Protein AF-A0A6J2STA4-F1 (afdb_monomer_lite)

Sequence (225 aa):
MKLFFLVVLLLQLQNWPLANAYNYCDHNENICAPLIRKHFICSLEAELPPLFNRTTLLLSMPDTYALRDLILEYHNKFRNRVASGLLIAANNQTFPPASRMRELIWDMELAYTARIHAKTVSFKHSLCRSVQRFRNVGENLSMTFSTGKLSTIADLLDATLLGMFNEYLLIDDPASVPNDLDFITFLPVKCTELKGSNQALQVMNRSEIIKMIEKLWAYRRNAAD

Organism: Drosophila hydei (NCBI:txid7224)

Secondary structure (DSSP, 8-state):
-HHHHHHHHHHHHTT--------TT-TT---S-TT--S-GGGGHHHHSPPGGGT----------HHHHHHHHHHHHHHHHHHHTT--B-TTSPBPPPPS--PPP---HHHHHHHHHHHHTT--S--S---BTTBSS---EEEEEE--SS---HHHHHIIIIIHHHGGGGG-S-GGGS-TT-----PPP---------S-EEEEEE-------SSSSSTTSSSS--

Radius of gyration: 21.44 Å; chains: 1; bounding box: 68×67×44 Å

pLDDT: mean 70.77, std 20.51, range [24.44, 92.44]

Structure (mmCIF, N/CA/C/O backbone):
data_AF-A0A6J2STA4-F1
#
_entry.id   AF-A0A6J2STA4-F1
#
loop_
_atom_site.group_PDB
_atom_site.id
_atom_site.type_symbol
_atom_site.label_atom_id
_atom_site.label_alt_id
_atom_site.label_comp_id
_atom_site.label_asym_id
_atom_site.label_entity_id
_atom_site.label_seq_id
_atom_site.pdbx_PDB_ins_code
_atom_site.Cartn_x
_atom_site.Cartn_y
_atom_site.Cartn_z
_atom_site.occupancy
_atom_site.B_iso_or_equiv
_atom_site.auth_seq_id
_atom_site.auth_comp_id
_atom_site.auth_asym_id
_atom_site.auth_atom_id
_atom_site.pdbx_PDB_model_num
ATOM 1 N N . MET A 1 1 ? 32.842 -43.879 -6.561 1.00 61.66 1 MET A N 1
ATOM 2 C CA . MET A 1 1 ? 32.831 -42.482 -6.064 1.00 61.66 1 MET A CA 1
ATOM 3 C C . MET A 1 1 ? 32.328 -41.474 -7.104 1.00 61.66 1 MET A C 1
ATOM 5 O O . MET A 1 1 ? 31.388 -40.761 -6.799 1.00 61.66 1 MET A O 1
ATOM 9 N N . LYS A 1 2 ? 32.849 -41.451 -8.345 1.00 70.56 2 LYS A N 1
ATOM 10 C CA . LYS A 1 2 ? 32.404 -40.514 -9.408 1.00 70.56 2 LYS A CA 1
ATOM 11 C C . LYS A 1 2 ? 30.902 -40.589 -9.755 1.00 70.56 2 LYS A C 1
ATOM 13 O O . LYS A 1 2 ? 30.278 -39.554 -9.942 1.00 70.56 2 LYS A O 1
ATOM 18 N N . LEU A 1 3 ? 30.317 -41.791 -9.773 1.00 73.38 3 LEU A N 1
ATOM 19 C CA . LEU A 1 3 ? 28.894 -41.994 -10.088 1.00 73.38 3 LEU A CA 1
ATOM 20 C C . LEU A 1 3 ? 27.952 -41.429 -9.007 1.00 73.38 3 LEU A C 1
ATOM 22 O O . LEU A 1 3 ? 26.901 -40.893 -9.329 1.00 73.38 3 LEU A O 1
ATOM 26 N N . PHE A 1 4 ? 28.356 -41.480 -7.733 1.00 80.38 4 PHE A N 1
ATOM 27 C CA . PHE A 1 4 ? 27.566 -40.957 -6.612 1.00 80.38 4 PHE A CA 1
ATOM 28 C C . PHE A 1 4 ? 27.465 -39.426 -6.649 1.00 80.38 4 PHE A C 1
ATOM 30 O O . PHE A 1 4 ? 26.374 -38.880 -6.528 1.00 80.38 4 PHE A O 1
ATOM 37 N N . PHE A 1 5 ? 28.579 -38.733 -6.914 1.00 77.81 5 PHE A N 1
ATOM 38 C CA . PHE A 1 5 ? 28.579 -37.275 -7.092 1.00 77.81 5 PHE A CA 1
ATOM 39 C C . PHE A 1 5 ? 27.704 -36.827 -8.268 1.00 77.81 5 PHE A C 1
ATOM 41 O O . PHE A 1 5 ? 27.035 -35.803 -8.175 1.00 77.81 5 PHE A O 1
ATOM 48 N N . LEU A 1 6 ? 27.667 -37.612 -9.347 1.00 79.25 6 LEU A N 1
ATOM 49 C CA . LEU A 1 6 ? 26.866 -37.314 -10.534 1.00 79.25 6 LEU A CA 1
ATOM 50 C C . LEU A 1 6 ? 25.360 -37.458 -10.254 1.00 79.25 6 LEU A C 1
ATOM 52 O O . LEU A 1 6 ? 24.577 -36.611 -10.670 1.00 79.25 6 LEU A O 1
ATOM 56 N N . VAL A 1 7 ? 24.964 -38.469 -9.472 1.00 83.25 7 VAL A N 1
ATOM 57 C CA . VAL A 1 7 ? 23.571 -38.653 -9.024 1.00 83.25 7 VAL A CA 1
ATOM 58 C C . VAL A 1 7 ? 23.138 -37.545 -8.059 1.00 83.25 7 VAL A C 1
ATOM 60 O O . VAL A 1 7 ? 22.052 -36.996 -8.218 1.00 83.25 7 VAL A O 1
ATOM 63 N N . VAL A 1 8 ? 23.991 -37.155 -7.103 1.00 81.19 8 VAL A N 1
ATOM 64 C CA . VAL A 1 8 ? 23.697 -36.039 -6.185 1.00 81.19 8 VAL A CA 1
ATOM 65 C C . VAL A 1 8 ? 23.547 -34.722 -6.953 1.00 81.19 8 VAL A C 1
ATOM 67 O O . VAL A 1 8 ? 22.604 -33.984 -6.693 1.00 81.19 8 VAL A O 1
ATOM 70 N N . LEU A 1 9 ? 24.406 -34.448 -7.941 1.00 77.06 9 LEU A N 1
ATOM 71 C CA . LEU A 1 9 ? 24.311 -33.248 -8.780 1.00 77.06 9 LEU A CA 1
ATOM 72 C C . LEU A 1 9 ? 23.003 -33.213 -9.595 1.00 77.06 9 LEU A C 1
ATOM 74 O O . LEU A 1 9 ? 22.350 -32.175 -9.662 1.00 77.06 9 LEU A O 1
ATOM 78 N N . LEU A 1 10 ? 22.585 -34.348 -10.164 1.00 75.44 10 LEU A N 1
ATOM 79 C CA . LEU A 1 10 ? 21.334 -34.457 -10.926 1.00 75.44 10 LEU A CA 1
ATOM 80 C C . LEU A 1 10 ? 20.082 -34.286 -10.045 1.00 75.44 10 LEU A C 1
ATOM 82 O O . LEU A 1 10 ? 19.113 -33.671 -10.486 1.00 75.44 10 LEU A O 1
ATOM 86 N N . LEU A 1 11 ? 20.111 -34.755 -8.792 1.00 72.19 11 LEU A N 1
ATOM 87 C CA . LEU A 1 11 ? 19.019 -34.556 -7.827 1.00 72.19 11 LEU A CA 1
ATOM 88 C C . LEU A 1 11 ? 18.880 -33.090 -7.375 1.00 72.19 11 LEU A C 1
ATOM 90 O O . LEU A 1 11 ? 17.774 -32.642 -7.083 1.00 72.19 11 LEU A O 1
ATOM 94 N N . GLN A 1 12 ? 19.972 -32.316 -7.351 1.00 68.06 12 GLN A N 1
ATOM 95 C CA . GLN A 1 12 ? 19.929 -30.877 -7.038 1.00 68.06 12 GLN A CA 1
ATOM 96 C C . GLN A 1 12 ? 19.329 -30.044 -8.184 1.00 68.06 12 GLN A C 1
ATOM 98 O O . GLN A 1 12 ? 18.715 -29.010 -7.929 1.00 68.06 12 GLN A O 1
ATOM 103 N N . LEU A 1 13 ? 19.464 -30.497 -9.436 1.00 63.81 13 LEU A N 1
ATOM 104 C CA . LEU A 1 13 ? 18.927 -29.801 -10.614 1.00 63.81 13 LEU A CA 1
ATOM 105 C C . LEU A 1 13 ? 17.403 -29.953 -10.768 1.00 63.81 13 LEU A C 1
ATOM 107 O O . LEU A 1 13 ? 16.764 -29.087 -11.355 1.00 63.81 13 LEU A O 1
ATOM 111 N N . GLN A 1 14 ? 16.802 -31.016 -10.221 1.00 61.12 14 GLN A N 1
ATOM 112 C CA . GLN A 1 14 ? 15.347 -31.240 -10.283 1.00 61.12 14 GLN A CA 1
ATOM 113 C C . GLN A 1 14 ? 14.541 -30.340 -9.331 1.00 61.12 14 GLN A C 1
ATOM 115 O O . GLN A 1 14 ? 13.341 -30.175 -9.522 1.00 61.12 14 GLN A O 1
ATOM 120 N N . ASN A 1 15 ? 15.194 -29.737 -8.333 1.00 56.78 15 ASN A N 1
ATOM 121 C CA . ASN A 1 15 ? 14.558 -28.870 -7.335 1.00 56.78 15 ASN A CA 1
ATOM 122 C C . ASN A 1 15 ? 14.789 -27.378 -7.594 1.00 56.78 15 ASN A C 1
ATOM 124 O O . ASN A 1 15 ? 14.541 -26.557 -6.711 1.00 56.78 15 ASN A O 1
ATOM 128 N N . TRP A 1 16 ? 15.281 -27.001 -8.775 1.00 60.78 16 TRP A N 1
ATOM 129 C CA . TRP A 1 16 ? 15.362 -25.590 -9.129 1.00 60.78 16 TRP A CA 1
ATOM 130 C C . TRP A 1 16 ? 13.947 -25.074 -9.388 1.00 60.78 16 TRP A C 1
ATOM 132 O O . TRP A 1 16 ? 13.302 -25.541 -10.331 1.00 60.78 16 TRP A O 1
ATOM 142 N N . PRO A 1 17 ? 13.427 -24.136 -8.572 1.00 61.66 17 PRO A N 1
ATOM 143 C CA . PRO A 1 17 ? 12.163 -23.508 -8.894 1.00 61.66 17 PRO A CA 1
ATOM 144 C C . PRO A 1 17 ? 12.342 -22.831 -10.250 1.00 61.66 17 PRO A C 1
ATOM 146 O O . PRO A 1 17 ? 13.218 -21.981 -10.418 1.00 61.66 17 PRO A O 1
ATOM 149 N N . LEU A 1 18 ? 11.534 -23.236 -11.229 1.00 59.97 18 LEU A N 1
ATOM 150 C CA . LEU A 1 18 ? 11.433 -22.520 -12.491 1.00 59.97 18 LEU A CA 1
ATOM 151 C C . LEU A 1 18 ? 10.981 -21.099 -12.151 1.00 59.97 18 LEU A C 1
ATOM 153 O O . LEU A 1 18 ? 9.823 -20.865 -11.802 1.00 59.97 18 LEU A O 1
ATOM 157 N N . ALA A 1 19 ? 11.919 -20.156 -12.190 1.00 58.62 19 ALA A N 1
ATOM 158 C CA . ALA A 1 19 ? 11.626 -18.745 -12.039 1.00 58.62 19 ALA A CA 1
ATOM 159 C C . ALA A 1 19 ? 10.883 -18.289 -13.300 1.00 58.62 19 ALA A C 1
ATOM 161 O O . ALA A 1 19 ? 11.492 -17.876 -14.283 1.00 58.62 19 ALA A O 1
ATOM 162 N N . ASN A 1 20 ? 9.556 -18.405 -13.287 1.00 64.69 20 ASN A N 1
ATOM 163 C CA . ASN A 1 20 ? 8.713 -17.813 -14.315 1.00 64.69 20 ASN A CA 1
ATOM 164 C C . ASN A 1 20 ? 8.562 -16.322 -14.011 1.00 64.69 20 ASN A C 1
ATOM 166 O O . ASN A 1 20 ? 7.851 -15.932 -13.085 1.00 64.69 20 ASN A O 1
ATOM 170 N N . ALA A 1 21 ? 9.264 -15.492 -14.777 1.00 71.62 21 ALA A N 1
ATOM 171 C CA . ALA A 1 21 ? 9.059 -14.053 -14.782 1.00 71.62 21 ALA A CA 1
ATOM 172 C C . ALA A 1 21 ? 7.983 -13.708 -15.816 1.00 71.62 21 ALA A C 1
ATOM 174 O O . ALA A 1 21 ? 8.080 -14.099 -16.978 1.00 71.62 21 ALA A O 1
ATOM 175 N N . TYR A 1 22 ? 6.959 -12.972 -15.390 1.00 83.44 22 TYR A N 1
ATOM 176 C CA . TYR A 1 22 ? 5.917 -12.483 -16.283 1.00 83.44 22 TYR A CA 1
ATOM 177 C C . TYR A 1 22 ? 6.392 -11.221 -17.018 1.00 83.44 22 TYR A C 1
ATOM 179 O O . TYR A 1 22 ? 6.874 -10.273 -16.389 1.00 83.44 22 TYR A O 1
ATOM 187 N N . ASN A 1 23 ? 6.260 -11.197 -18.345 1.00 88.38 23 ASN A N 1
ATOM 188 C CA . ASN A 1 23 ? 6.647 -10.046 -19.153 1.00 88.38 23 ASN A CA 1
ATOM 189 C C . ASN A 1 23 ? 5.483 -9.056 -19.288 1.00 88.38 23 ASN A C 1
ATOM 191 O O . ASN A 1 23 ? 4.700 -9.122 -20.229 1.00 88.38 23 ASN A O 1
ATOM 195 N N . TYR A 1 24 ? 5.430 -8.068 -18.394 1.00 89.06 24 TYR A N 1
ATOM 196 C CA . TYR A 1 24 ? 4.430 -6.990 -18.425 1.00 89.06 24 TYR A CA 1
ATOM 197 C C . TYR A 1 24 ? 4.411 -6.152 -19.713 1.00 89.06 24 TYR A C 1
ATOM 199 O O . TYR A 1 24 ? 3.488 -5.362 -19.912 1.00 89.06 24 TYR A O 1
ATOM 207 N N . CYS A 1 25 ? 5.449 -6.264 -20.542 1.00 88.44 25 CYS A N 1
ATOM 208 C CA . CYS A 1 25 ? 5.628 -5.477 -21.757 1.00 88.44 25 CYS A CA 1
ATOM 209 C C . CYS A 1 25 ? 5.316 -6.260 -23.025 1.00 88.44 25 CYS A C 1
ATOM 211 O O . CYS A 1 25 ? 5.492 -5.719 -24.116 1.00 88.44 25 CYS A O 1
ATOM 213 N N . ASP A 1 26 ? 4.850 -7.504 -22.897 1.00 84.25 26 ASP A N 1
ATOM 214 C CA . ASP A 1 26 ? 4.312 -8.232 -24.033 1.00 84.25 26 ASP A CA 1
ATOM 215 C C . ASP A 1 26 ? 2.992 -7.591 -24.485 1.00 84.25 26 ASP A C 1
ATOM 217 O O . ASP A 1 26 ? 1.987 -7.578 -23.774 1.00 84.25 26 ASP A O 1
ATOM 221 N N . HIS A 1 27 ? 3.003 -7.041 -25.697 1.00 67.69 27 HIS A N 1
ATOM 222 C CA . HIS A 1 27 ? 1.854 -6.379 -26.305 1.00 67.69 27 HIS A CA 1
ATOM 223 C C . HIS A 1 27 ? 0.708 -7.338 -26.650 1.00 67.69 27 HIS A C 1
ATOM 225 O O . HIS A 1 27 ? -0.398 -6.877 -26.932 1.00 67.69 27 HIS A O 1
ATOM 231 N N . ASN A 1 28 ? 0.953 -8.649 -26.627 1.00 67.81 28 ASN A N 1
ATOM 232 C CA . ASN A 1 28 ? -0.064 -9.656 -26.918 1.00 67.81 28 ASN A CA 1
ATOM 233 C C . ASN A 1 28 ? -0.985 -9.938 -25.721 1.00 67.81 28 ASN A C 1
ATOM 235 O O . ASN A 1 28 ? -2.037 -10.562 -25.882 1.00 67.81 28 ASN A O 1
ATOM 239 N N . GLU A 1 29 ? -0.630 -9.467 -24.524 1.00 67.31 29 GLU A N 1
ATOM 240 C CA . GLU A 1 29 ? -1.352 -9.781 -23.298 1.00 67.31 29 GLU A CA 1
ATOM 241 C C . GLU A 1 29 ? -2.201 -8.590 -22.827 1.00 67.31 29 GLU A C 1
ATOM 243 O O . GLU A 1 29 ? -1.738 -7.623 -22.225 1.00 67.31 29 GLU A O 1
ATOM 248 N N . ASN A 1 30 ? -3.509 -8.669 -23.089 1.00 73.25 30 ASN A N 1
ATOM 249 C CA . ASN A 1 30 ? -4.494 -7.653 -22.704 1.00 73.25 30 ASN A CA 1
ATOM 250 C C . ASN A 1 30 ? -4.811 -7.700 -21.195 1.00 73.25 30 ASN A C 1
ATOM 252 O O . ASN A 1 30 ? -5.944 -8.004 -20.808 1.00 73.25 30 ASN A O 1
ATOM 256 N N . ILE A 1 31 ? -3.829 -7.463 -20.320 1.00 82.75 31 ILE A N 1
ATOM 257 C CA . ILE A 1 31 ? -4.045 -7.367 -18.861 1.00 82.75 31 ILE A CA 1
ATOM 258 C C . ILE A 1 31 ? -4.487 -5.971 -18.418 1.00 82.75 31 ILE A C 1
ATOM 260 O O . ILE A 1 31 ? -5.207 -5.846 -17.426 1.00 82.75 31 ILE A O 1
ATOM 264 N N . CYS A 1 32 ? -4.113 -4.945 -19.180 1.00 85.19 32 CYS A N 1
ATOM 265 C CA . CYS A 1 32 ? -4.545 -3.572 -18.973 1.00 85.19 32 CYS A CA 1
ATOM 266 C C . CYS A 1 32 ? -5.888 -3.288 -19.665 1.00 85.19 32 CYS A C 1
ATOM 268 O O . CYS A 1 32 ? -6.298 -3.998 -20.587 1.00 85.19 32 CYS A O 1
ATOM 270 N N . ALA A 1 33 ? -6.586 -2.238 -19.222 1.00 78.56 33 ALA A N 1
ATOM 271 C CA . ALA A 1 33 ? -7.826 -1.799 -19.858 1.00 78.56 33 ALA A CA 1
ATOM 272 C C . ALA A 1 33 ? -7.575 -1.342 -21.314 1.00 78.56 33 ALA A C 1
ATOM 274 O O . ALA A 1 33 ? -6.527 -0.766 -21.583 1.00 78.56 33 ALA A O 1
ATOM 275 N N . PRO A 1 34 ? -8.529 -1.492 -22.253 1.00 71.12 34 PRO A N 1
ATOM 276 C CA . PRO A 1 34 ? -8.306 -1.186 -23.676 1.00 71.12 34 PRO A CA 1
ATOM 277 C C . PRO A 1 34 ? -7.830 0.246 -23.985 1.00 71.12 34 PRO A C 1
ATOM 279 O O . PRO A 1 34 ? -7.121 0.469 -24.969 1.00 71.12 34 PRO A O 1
ATOM 282 N N . LEU A 1 35 ? -8.216 1.215 -23.146 1.00 70.75 35 LEU A N 1
ATOM 283 C CA . LEU A 1 35 ? -7.789 2.617 -23.246 1.00 70.75 35 LEU A CA 1
ATOM 284 C C . LEU A 1 35 ? -6.376 2.854 -22.688 1.00 70.75 35 LEU A C 1
ATOM 286 O O . LEU A 1 35 ? -5.716 3.811 -23.075 1.00 70.75 35 LEU A O 1
ATOM 290 N N . ILE A 1 36 ? -5.900 1.974 -21.807 1.00 69.44 36 ILE A N 1
ATOM 291 C CA . ILE A 1 36 ? -4.591 2.042 -21.157 1.00 69.44 36 ILE A CA 1
ATOM 292 C C . ILE A 1 36 ? -3.778 0.859 -21.678 1.00 69.44 36 ILE A C 1
ATOM 294 O O . ILE A 1 36 ? -3.764 -0.216 -21.097 1.00 69.44 36 ILE A O 1
ATOM 298 N N . ARG A 1 37 ? -3.124 1.025 -22.827 1.00 69.94 37 ARG A N 1
ATOM 299 C CA . ARG A 1 37 ? -2.525 -0.105 -23.563 1.00 69.94 37 ARG A CA 1
ATOM 300 C C . ARG A 1 37 ? -1.186 -0.603 -23.016 1.00 69.94 37 ARG A C 1
ATOM 302 O O . ARG A 1 37 ? -0.652 -1.570 -23.548 1.00 69.94 37 ARG A O 1
ATOM 309 N N . LYS A 1 38 ? -0.607 0.063 -22.012 1.00 86.94 38 LYS A N 1
ATOM 310 C CA . LYS A 1 38 ? 0.756 -0.224 -21.554 1.00 86.94 38 LYS A CA 1
ATOM 311 C C . LYS A 1 38 ? 0.833 -0.283 -20.035 1.00 86.94 38 LYS A C 1
ATOM 313 O O . LYS A 1 38 ? 0.377 0.625 -19.344 1.00 86.94 38 LYS A O 1
ATOM 318 N N . HIS A 1 39 ? 1.432 -1.357 -19.528 1.00 91.38 39 HIS A N 1
ATOM 319 C CA . HIS A 1 39 ? 1.734 -1.505 -18.111 1.00 91.38 39 HIS A CA 1
ATOM 320 C C . HIS A 1 39 ? 2.816 -0.498 -17.683 1.00 91.38 39 HIS A C 1
ATOM 322 O O . HIS A 1 39 ? 3.767 -0.254 -18.431 1.00 91.38 39 HIS A O 1
ATOM 328 N N . PHE A 1 40 ? 2.712 0.070 -16.475 1.00 90.69 40 PHE A N 1
ATOM 329 C CA . PHE A 1 40 ? 3.582 1.174 -16.033 1.00 90.69 40 PHE A CA 1
ATOM 330 C C . PHE A 1 40 ? 5.076 0.805 -16.031 1.00 90.69 40 PHE A C 1
ATOM 332 O O . PHE A 1 40 ? 5.925 1.631 -16.354 1.00 90.69 40 PHE A O 1
ATOM 339 N N . ILE A 1 41 ? 5.395 -0.462 -15.738 1.00 92.44 41 ILE A N 1
ATOM 340 C CA . ILE A 1 41 ? 6.771 -0.994 -15.730 1.00 92.44 41 ILE A CA 1
ATOM 341 C C . ILE A 1 41 ? 7.463 -0.826 -17.088 1.00 92.44 41 ILE A C 1
ATOM 343 O O . ILE A 1 41 ? 8.677 -0.675 -17.154 1.00 92.44 41 ILE A O 1
ATOM 347 N N . CYS A 1 42 ? 6.701 -0.793 -18.175 1.00 91.44 42 CYS A N 1
ATOM 348 C CA . CYS A 1 42 ? 7.242 -0.748 -19.527 1.00 91.44 42 CYS A CA 1
ATOM 349 C C . CYS A 1 42 ? 7.617 0.663 -19.985 1.00 91.44 42 CYS A C 1
ATOM 351 O O . CYS A 1 42 ? 8.081 0.840 -21.113 1.00 91.44 42 CYS A O 1
ATOM 353 N N . SER A 1 43 ? 7.324 1.682 -19.176 1.00 89.25 43 SER A N 1
ATOM 354 C CA . SER A 1 43 ? 7.512 3.085 -19.542 1.00 89.25 43 SER A CA 1
ATOM 355 C C . SER A 1 43 ? 7.714 3.973 -18.313 1.00 89.25 43 SER A C 1
ATOM 357 O O . SER A 1 43 ? 7.105 5.033 -18.215 1.00 89.25 43 SER A O 1
ATOM 359 N N . LEU A 1 44 ? 8.554 3.532 -17.370 1.00 90.56 44 LEU A N 1
ATOM 360 C CA . LEU A 1 44 ? 8.691 4.164 -16.052 1.00 90.56 44 LEU A CA 1
ATOM 361 C C . LEU A 1 44 ? 8.981 5.665 -16.122 1.00 90.56 44 LEU A C 1
ATOM 363 O O . LEU A 1 44 ? 8.295 6.427 -15.464 1.00 90.56 44 LEU A O 1
ATOM 367 N N . GLU A 1 45 ? 9.938 6.107 -16.935 1.00 86.12 45 GLU A N 1
ATOM 368 C CA . GLU A 1 45 ? 10.331 7.526 -16.982 1.00 86.12 45 GLU A CA 1
ATOM 369 C C . GLU A 1 45 ? 9.233 8.433 -17.549 1.00 86.12 45 GLU A C 1
ATOM 371 O O . GLU A 1 45 ? 8.995 9.524 -17.035 1.00 86.12 45 GLU A O 1
ATOM 376 N N . ALA A 1 46 ? 8.540 7.973 -18.593 1.00 88.06 46 ALA A N 1
ATOM 377 C CA . ALA A 1 46 ? 7.457 8.730 -19.214 1.00 88.06 46 ALA A CA 1
ATOM 378 C C . ALA A 1 46 ? 6.194 8.745 -18.338 1.00 88.06 46 ALA A C 1
ATOM 380 O O . ALA A 1 46 ? 5.488 9.750 -18.265 1.00 88.06 46 ALA A O 1
ATOM 381 N N . GLU A 1 47 ? 5.901 7.627 -17.673 1.00 88.06 47 GLU A N 1
ATOM 382 C CA . GLU A 1 47 ? 4.688 7.471 -16.871 1.00 88.06 47 GLU A CA 1
ATOM 383 C C . GLU A 1 47 ? 4.841 8.030 -15.460 1.00 88.06 47 GLU A C 1
ATOM 385 O O . GLU A 1 47 ? 3.907 8.642 -14.937 1.00 88.06 47 GLU A O 1
ATOM 390 N N . LEU A 1 48 ? 6.009 7.835 -14.854 1.00 89.19 48 LEU A N 1
ATOM 391 C CA . LEU A 1 48 ? 6.323 8.089 -13.452 1.00 89.19 48 LEU A CA 1
ATOM 392 C C . LEU A 1 48 ? 7.610 8.925 -13.341 1.00 89.19 48 LEU A C 1
ATOM 394 O O . LEU A 1 48 ? 8.630 8.435 -12.847 1.00 89.19 48 LEU A O 1
ATOM 398 N N . PRO A 1 49 ? 7.589 10.193 -13.790 1.00 90.31 49 PRO A N 1
ATOM 399 C CA . PRO A 1 49 ? 8.734 11.074 -13.620 1.00 90.31 49 PRO A CA 1
ATOM 400 C C . PRO A 1 49 ? 9.024 11.280 -12.123 1.00 90.31 49 PRO A C 1
ATOM 402 O O . PRO A 1 49 ? 8.080 11.358 -11.321 1.00 90.31 49 PRO A O 1
ATOM 405 N N . PRO A 1 50 ? 10.304 11.380 -11.726 1.00 86.06 50 PRO A N 1
ATOM 406 C CA . PRO A 1 50 ? 10.671 11.590 -10.333 1.00 86.06 50 PRO A CA 1
ATOM 407 C C . PRO A 1 50 ? 10.111 12.915 -9.818 1.00 86.06 50 PRO A C 1
ATOM 409 O O . PRO A 1 50 ? 9.941 13.880 -10.570 1.00 86.06 50 PRO A O 1
ATOM 412 N N . LEU A 1 51 ? 9.855 12.989 -8.510 1.00 81.62 51 LEU A N 1
ATOM 413 C CA . LEU A 1 51 ? 9.336 14.202 -7.885 1.00 81.62 51 LEU A CA 1
ATOM 414 C C . LEU A 1 51 ? 10.200 15.429 -8.238 1.00 81.62 51 LEU A C 1
ATOM 416 O O . LEU A 1 51 ? 11.433 15.392 -8.175 1.00 81.62 51 LEU A O 1
ATOM 420 N N . PHE A 1 52 ? 9.541 16.523 -8.630 1.00 82.19 52 PHE A N 1
ATOM 421 C CA . PHE A 1 52 ? 10.176 17.770 -9.080 1.00 82.19 52 PHE A CA 1
ATOM 422 C C . PHE A 1 52 ? 11.210 17.603 -10.215 1.00 82.19 52 PHE A C 1
ATOM 424 O O . PHE A 1 52 ? 12.039 18.492 -10.404 1.00 82.19 52 PHE A O 1
ATOM 431 N N . ASN A 1 53 ? 11.200 16.479 -10.944 1.00 83.38 53 ASN A N 1
ATOM 432 C CA . ASN A 1 53 ? 12.161 16.123 -11.996 1.00 83.38 53 ASN A CA 1
ATOM 433 C C . ASN A 1 53 ? 13.641 16.160 -11.568 1.00 83.38 53 ASN A C 1
ATOM 435 O O . ASN A 1 53 ? 14.531 16.273 -12.408 1.00 83.38 53 ASN A O 1
ATOM 439 N N . ARG A 1 54 ? 13.919 16.100 -10.262 1.00 79.44 54 ARG A N 1
ATOM 440 C CA . ARG A 1 54 ? 15.281 16.246 -9.712 1.00 79.44 54 ARG A CA 1
ATOM 441 C C . ARG A 1 54 ? 15.579 15.329 -8.533 1.00 79.44 54 ARG A C 1
ATOM 443 O O . ARG A 1 54 ? 16.727 15.249 -8.109 1.00 79.44 54 ARG A O 1
ATOM 450 N N . THR A 1 55 ? 14.561 14.683 -7.970 1.00 77.31 55 THR A N 1
ATOM 451 C CA . THR A 1 55 ? 14.748 13.784 -6.834 1.00 77.31 55 THR A CA 1
ATOM 452 C C . THR A 1 55 ? 15.377 12.476 -7.298 1.00 77.31 55 THR A C 1
ATOM 454 O O . THR A 1 55 ? 14.942 11.882 -8.281 1.00 77.31 55 THR A O 1
ATOM 457 N N . THR A 1 56 ? 16.386 12.013 -6.566 1.00 78.31 56 THR A N 1
ATOM 458 C CA . THR A 1 56 ? 17.068 10.742 -6.813 1.00 78.31 56 THR A CA 1
A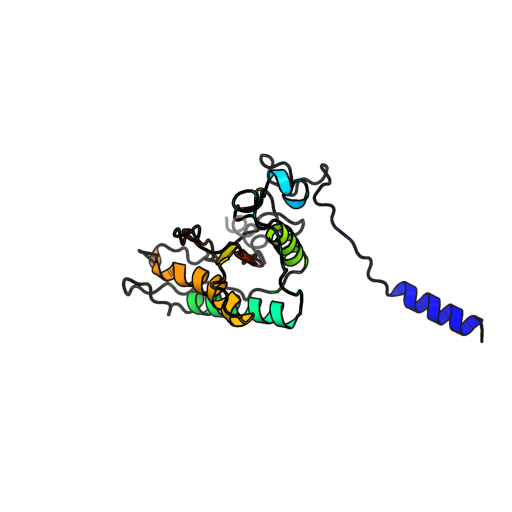TOM 459 C C . THR A 1 56 ? 16.820 9.768 -5.668 1.00 78.31 56 THR A C 1
ATOM 461 O O . THR A 1 56 ? 16.671 10.157 -4.507 1.00 78.31 56 THR A O 1
ATOM 464 N N . LEU A 1 57 ? 16.767 8.475 -5.992 1.00 79.88 57 LEU A N 1
ATOM 465 C CA . LEU A 1 57 ? 16.649 7.424 -4.989 1.00 79.88 57 LEU A CA 1
ATOM 466 C C . LEU A 1 57 ? 17.989 7.255 -4.266 1.00 79.88 57 LEU A C 1
ATOM 468 O O . LEU A 1 57 ? 18.967 6.827 -4.874 1.00 79.88 57 LEU A O 1
ATOM 472 N N . LEU A 1 58 ? 18.021 7.546 -2.966 1.00 75.62 58 LEU A N 1
ATOM 473 C CA . LEU A 1 58 ? 19.209 7.324 -2.139 1.00 75.62 58 LEU A CA 1
ATOM 474 C C . LEU A 1 58 ? 19.270 5.887 -1.607 1.00 75.62 58 LEU A C 1
ATOM 476 O O . LEU A 1 58 ? 20.291 5.214 -1.706 1.00 75.62 58 LEU A O 1
ATOM 480 N N . LEU A 1 59 ? 18.163 5.427 -1.027 1.00 74.50 59 LEU A N 1
ATOM 481 C CA . LEU A 1 59 ? 18.028 4.120 -0.393 1.00 74.50 59 LEU A CA 1
ATOM 482 C C . LEU A 1 59 ? 16.623 3.584 -0.650 1.00 74.50 59 LEU A C 1
ATOM 484 O O . LEU A 1 59 ? 15.660 4.344 -0.743 1.00 74.50 59 LEU A O 1
ATOM 488 N N . SER A 1 60 ? 16.513 2.263 -0.740 1.00 77.94 60 SER A N 1
ATOM 489 C CA . SER A 1 60 ? 15.234 1.562 -0.821 1.00 77.94 60 SER A CA 1
ATOM 490 C C . SER A 1 60 ? 15.008 0.772 0.462 1.00 77.94 60 SER A C 1
ATOM 492 O O . SER A 1 60 ? 15.965 0.299 1.077 1.00 77.94 60 SER A O 1
ATOM 494 N N . MET A 1 61 ? 13.744 0.622 0.856 1.00 78.19 61 MET A N 1
ATOM 495 C CA . MET A 1 61 ? 13.382 -0.214 1.997 1.00 78.19 61 MET A CA 1
ATOM 496 C C . MET A 1 61 ? 13.842 -1.661 1.762 1.00 78.19 61 MET A C 1
ATOM 498 O O . MET A 1 61 ? 13.682 -2.181 0.651 1.00 78.19 61 MET A O 1
ATOM 502 N N . PRO A 1 62 ? 14.408 -2.326 2.783 1.00 80.88 62 PRO A N 1
ATOM 503 C CA . PRO A 1 62 ? 14.906 -3.682 2.632 1.00 80.88 62 PRO A CA 1
ATOM 504 C C . PRO A 1 62 ? 13.740 -4.657 2.448 1.00 80.88 62 PRO A C 1
ATOM 506 O O . PRO A 1 62 ? 12.734 -4.577 3.143 1.00 80.88 62 PRO A O 1
ATOM 509 N N . ASP A 1 63 ? 13.873 -5.610 1.530 1.00 81.62 63 ASP A N 1
ATOM 510 C CA . ASP A 1 63 ? 12.847 -6.631 1.317 1.00 81.62 63 ASP A CA 1
ATOM 511 C C . ASP A 1 63 ? 13.049 -7.831 2.257 1.00 81.6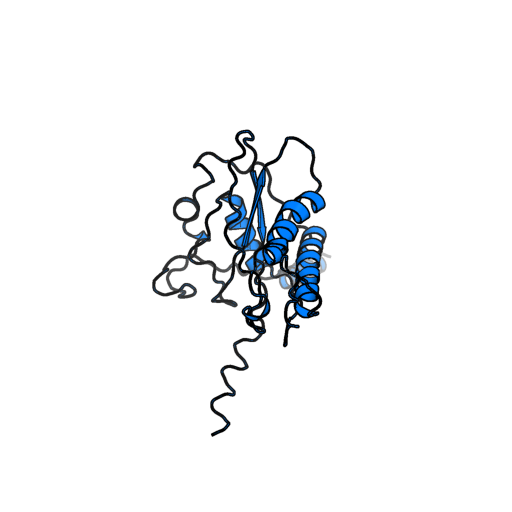2 63 ASP A C 1
ATOM 513 O O . ASP A 1 63 ? 13.587 -8.863 1.859 1.00 81.62 63 ASP A O 1
ATOM 517 N N . THR A 1 64 ? 12.648 -7.685 3.521 1.00 89.56 64 THR A N 1
ATOM 518 C CA . THR A 1 64 ? 12.776 -8.725 4.558 1.00 89.56 64 THR A CA 1
ATOM 519 C C . THR A 1 64 ? 11.412 -9.236 5.007 1.00 89.56 64 THR A C 1
ATOM 521 O O . THR A 1 64 ? 10.445 -8.481 5.018 1.00 89.56 64 THR A O 1
ATOM 524 N N . TYR A 1 65 ? 11.329 -10.500 5.440 1.00 91.44 65 TYR A N 1
ATOM 525 C CA . TYR A 1 65 ? 10.093 -11.056 6.014 1.00 91.44 65 TYR A CA 1
ATOM 526 C C . TYR A 1 65 ? 9.566 -10.212 7.179 1.00 91.44 65 TYR A C 1
ATOM 528 O O . TYR A 1 65 ? 8.401 -9.842 7.170 1.00 91.44 65 TYR A O 1
ATOM 536 N N . ALA A 1 66 ? 10.449 -9.777 8.082 1.00 92.38 66 ALA A N 1
ATOM 537 C CA . ALA A 1 66 ? 10.075 -8.915 9.202 1.00 92.38 66 ALA A CA 1
ATOM 538 C C . ALA A 1 66 ? 9.395 -7.605 8.760 1.00 92.38 66 ALA A C 1
ATOM 540 O O . ALA A 1 66 ? 8.415 -7.192 9.371 1.00 92.38 66 ALA A O 1
ATOM 541 N N . LEU A 1 67 ? 9.874 -6.954 7.688 1.00 85.19 67 LEU A N 1
ATOM 542 C CA . LEU A 1 67 ? 9.219 -5.747 7.175 1.00 85.19 67 LEU A CA 1
ATOM 543 C C . LEU A 1 67 ? 7.851 -6.064 6.553 1.00 85.19 67 LEU A C 1
ATOM 545 O O . LEU A 1 67 ? 6.912 -5.291 6.723 1.00 85.19 67 LEU A O 1
ATOM 549 N N . ARG A 1 68 ? 7.738 -7.179 5.824 1.00 87.38 68 ARG A N 1
ATOM 550 C CA . ARG A 1 68 ? 6.476 -7.612 5.201 1.00 87.38 68 ARG A CA 1
ATOM 551 C C . ARG A 1 68 ? 5.408 -7.892 6.255 1.00 87.38 68 ARG A C 1
ATOM 553 O O . ARG A 1 68 ? 4.296 -7.387 6.131 1.00 87.38 68 ARG A O 1
ATOM 560 N N . ASP A 1 69 ? 5.776 -8.637 7.293 1.00 90.44 69 ASP A N 1
ATOM 561 C CA . ASP A 1 69 ? 4.890 -8.996 8.400 1.00 90.44 69 ASP A CA 1
ATOM 562 C C . ASP A 1 69 ? 4.447 -7.748 9.162 1.00 90.44 69 ASP A C 1
ATOM 564 O O . ASP A 1 69 ? 3.257 -7.566 9.403 1.00 90.44 69 ASP A O 1
ATOM 568 N N . LEU A 1 70 ? 5.378 -6.827 9.436 1.00 87.25 70 LEU A N 1
ATOM 569 C CA . LEU A 1 70 ? 5.057 -5.554 10.076 1.00 87.25 70 LEU A CA 1
ATOM 570 C C . LEU A 1 70 ? 4.077 -4.728 9.232 1.00 87.25 70 LEU A C 1
ATOM 572 O O . LEU A 1 70 ? 3.092 -4.206 9.742 1.00 87.25 70 LEU A O 1
ATOM 576 N N . ILE A 1 71 ? 4.299 -4.635 7.920 1.00 83.44 71 ILE A N 1
ATOM 577 C CA . ILE A 1 71 ? 3.381 -3.937 7.016 1.00 83.44 71 ILE A CA 1
ATOM 578 C C . ILE A 1 71 ? 1.980 -4.573 7.035 1.00 83.44 71 ILE A C 1
ATOM 580 O O . ILE A 1 71 ? 0.986 -3.839 7.081 1.00 83.44 71 ILE A O 1
ATOM 584 N N . LEU A 1 72 ? 1.888 -5.906 6.982 1.00 85.38 72 LEU A N 1
ATOM 585 C CA . LEU A 1 72 ? 0.610 -6.616 7.070 1.00 85.38 72 LEU A CA 1
ATOM 586 C C . LEU A 1 72 ? -0.081 -6.364 8.406 1.00 85.38 72 LEU A C 1
ATOM 588 O O . LEU A 1 72 ? -1.280 -6.100 8.413 1.00 85.38 72 LEU A O 1
ATOM 592 N N . GLU A 1 73 ? 0.662 -6.390 9.513 1.00 90.50 73 GLU A N 1
ATOM 593 C CA . GLU A 1 73 ? 0.128 -6.139 10.850 1.00 90.50 73 GLU A CA 1
ATOM 594 C C . GLU A 1 73 ? -0.563 -4.773 10.917 1.00 90.50 73 GLU A C 1
ATOM 596 O O . GLU A 1 73 ? -1.707 -4.687 11.364 1.00 90.50 73 GLU A O 1
ATOM 601 N N . TYR A 1 74 ? 0.076 -3.718 10.398 1.00 86.50 74 TYR A N 1
ATOM 602 C CA . TYR A 1 74 ? -0.530 -2.385 10.317 1.00 86.50 74 TYR A CA 1
ATOM 603 C C . TYR A 1 74 ? -1.859 -2.414 9.556 1.00 86.50 74 TYR A C 1
ATOM 605 O O . TYR A 1 74 ? -2.885 -1.971 10.077 1.00 86.50 74 TYR A O 1
ATOM 613 N N . HIS A 1 75 ? -1.869 -2.979 8.346 1.00 82.06 75 HIS A N 1
ATOM 614 C CA . HIS A 1 75 ? -3.074 -3.009 7.516 1.00 82.06 75 HIS A CA 1
ATOM 615 C C . HIS A 1 75 ? -4.189 -3.835 8.153 1.00 82.06 75 HIS A C 1
ATOM 617 O O . HIS A 1 75 ? -5.331 -3.385 8.214 1.00 82.06 75 HIS A O 1
ATOM 623 N N . ASN A 1 76 ? -3.872 -5.027 8.654 1.00 85.69 76 ASN A N 1
ATOM 624 C CA . ASN A 1 76 ? -4.855 -5.931 9.240 1.00 85.69 76 ASN A CA 1
ATOM 625 C C . ASN A 1 76 ? -5.411 -5.375 10.554 1.00 85.69 76 ASN A C 1
ATOM 627 O O . ASN A 1 76 ? -6.614 -5.471 10.797 1.00 85.69 76 ASN A O 1
ATOM 631 N N . LYS A 1 77 ? -4.589 -4.685 11.354 1.00 90.94 77 LYS A N 1
ATOM 632 C CA . LYS A 1 77 ? -5.043 -3.954 12.543 1.00 90.94 77 LYS A CA 1
ATOM 633 C C . LYS A 1 77 ? -6.009 -2.824 12.186 1.00 90.94 77 LYS A C 1
ATOM 635 O O . LYS A 1 77 ? -7.030 -2.668 12.856 1.00 90.94 77 LYS A O 1
ATOM 640 N N . PHE A 1 78 ? -5.723 -2.052 11.139 1.00 85.19 78 PHE A N 1
ATOM 641 C CA . PHE A 1 78 ? -6.606 -0.983 10.661 1.00 85.19 78 PHE A CA 1
ATOM 642 C C . PHE A 1 78 ? -7.918 -1.525 10.092 1.00 85.19 78 PHE A C 1
ATOM 644 O O . PHE A 1 78 ? -8.990 -1.077 10.497 1.00 85.19 78 PHE A O 1
ATOM 651 N N . ARG A 1 79 ? -7.850 -2.554 9.243 1.00 85.31 79 ARG A N 1
ATOM 652 C CA . ARG A 1 79 ? -9.028 -3.245 8.695 1.00 85.31 79 ARG A CA 1
ATOM 653 C C . ARG A 1 79 ? -9.906 -3.818 9.802 1.00 85.31 79 ARG A C 1
ATOM 655 O O . ARG A 1 79 ? -11.119 -3.652 9.755 1.00 85.31 79 ARG A O 1
ATOM 662 N N . ASN A 1 80 ? -9.308 -4.411 10.835 1.00 85.44 80 ASN A N 1
ATOM 663 C CA . ASN A 1 80 ? -10.042 -4.911 11.995 1.00 85.44 80 ASN A CA 1
ATOM 664 C C . ASN A 1 80 ? -10.733 -3.782 12.784 1.00 85.44 80 ASN A C 1
ATOM 666 O O . ASN A 1 80 ? -11.870 -3.944 13.220 1.00 85.44 80 ASN A O 1
ATOM 670 N N . ARG A 1 81 ? -10.088 -2.614 12.933 1.00 87.69 81 ARG A N 1
ATOM 671 C CA . ARG A 1 81 ? -10.712 -1.440 13.573 1.00 87.69 81 ARG A CA 1
ATOM 672 C C . ARG A 1 81 ? -11.932 -0.950 12.804 1.00 87.69 81 ARG A C 1
ATOM 674 O O . ARG A 1 81 ? -12.975 -0.765 13.421 1.00 87.69 81 ARG A O 1
ATOM 681 N N . VAL A 1 82 ? -11.824 -0.792 11.486 1.00 82.50 82 VAL A N 1
ATOM 682 C CA . VAL A 1 82 ? -12.967 -0.412 10.637 1.00 82.50 82 VAL A CA 1
ATOM 683 C C . VAL A 1 82 ? -14.073 -1.463 10.748 1.00 82.50 82 VAL A C 1
ATOM 685 O O . VAL A 1 82 ? -15.217 -1.135 11.043 1.00 82.50 82 VAL A O 1
ATOM 688 N N . ALA A 1 83 ? -13.720 -2.745 10.616 1.00 83.06 83 ALA A N 1
ATOM 689 C CA . ALA A 1 83 ? -14.682 -3.842 10.636 1.00 83.06 83 ALA A CA 1
ATOM 690 C C . ALA A 1 83 ? -15.447 -3.982 11.956 1.00 83.06 83 ALA A C 1
ATOM 692 O O . ALA A 1 83 ? -16.588 -4.438 11.944 1.00 83.06 83 ALA A O 1
ATOM 693 N N . SER A 1 84 ? -14.838 -3.582 13.074 1.00 87.62 84 SER A N 1
ATOM 694 C CA . SER A 1 84 ? -15.445 -3.695 14.402 1.00 87.62 84 SER A CA 1
ATOM 695 C C . SER A 1 84 ? -16.712 -2.857 14.593 1.00 87.62 84 SER A C 1
ATOM 697 O O . SER A 1 84 ? -17.489 -3.150 15.497 1.00 87.62 84 SER A O 1
ATOM 699 N N . GLY A 1 85 ? -16.911 -1.806 13.788 1.00 85.31 85 GLY A N 1
ATOM 700 C CA . GLY A 1 85 ? -17.971 -0.823 14.020 1.00 85.31 85 GLY A CA 1
ATOM 701 C C . GLY A 1 85 ? -17.763 0.019 15.285 1.00 85.31 85 GLY A C 1
ATOM 702 O O . GLY A 1 85 ? -18.722 0.554 15.827 1.00 85.31 85 GLY A O 1
ATOM 703 N N . LEU A 1 86 ? -16.526 0.097 15.795 1.00 89.50 86 LEU A N 1
ATOM 704 C CA . LEU A 1 86 ? -16.147 0.898 16.970 1.00 89.50 86 LEU A CA 1
ATOM 705 C C . LEU A 1 86 ? -15.276 2.110 16.607 1.00 89.50 86 LEU A C 1
ATOM 707 O O . LEU A 1 86 ? -14.815 2.832 17.490 1.00 89.50 86 LEU A O 1
ATOM 711 N N . LEU A 1 87 ? -14.990 2.312 15.318 1.00 88.00 87 LEU A N 1
ATOM 712 C CA . LEU A 1 87 ? -14.208 3.450 14.847 1.00 88.00 87 LEU A CA 1
ATOM 713 C C . LEU A 1 87 ? -15.085 4.709 14.871 1.00 88.00 87 LEU A C 1
ATOM 715 O O . LEU A 1 87 ? -16.175 4.702 14.307 1.00 88.00 87 LEU A O 1
ATOM 719 N N . ILE A 1 88 ? -14.616 5.776 15.519 1.00 90.31 88 ILE A N 1
ATOM 720 C CA . ILE A 1 88 ? -15.363 7.030 15.704 1.00 90.31 88 ILE A CA 1
ATOM 721 C C . ILE A 1 88 ? -14.707 8.125 14.860 1.00 90.31 88 ILE A C 1
ATOM 723 O O . ILE A 1 88 ? -13.521 8.394 15.031 1.00 90.31 88 ILE A O 1
ATOM 727 N N . ALA A 1 89 ? -15.468 8.748 13.961 1.00 86.25 89 ALA A N 1
ATOM 728 C CA . ALA A 1 89 ? -15.036 9.873 13.137 1.00 86.25 89 ALA A CA 1
ATOM 729 C C . ALA A 1 89 ? -14.898 11.176 13.947 1.00 86.25 89 ALA A C 1
ATOM 731 O O . ALA A 1 89 ? -15.341 11.276 15.092 1.00 86.25 89 ALA A O 1
ATOM 732 N N . ALA A 1 90 ? -14.322 12.217 13.335 1.00 89.19 90 ALA A N 1
ATOM 733 C CA . ALA A 1 90 ? -14.098 13.506 13.997 1.00 89.19 90 ALA A CA 1
ATOM 734 C C . ALA A 1 90 ? -15.395 14.205 14.455 1.00 89.19 90 ALA A C 1
ATOM 736 O O . ALA A 1 90 ? -15.381 14.984 15.405 1.00 89.19 90 ALA A O 1
ATOM 737 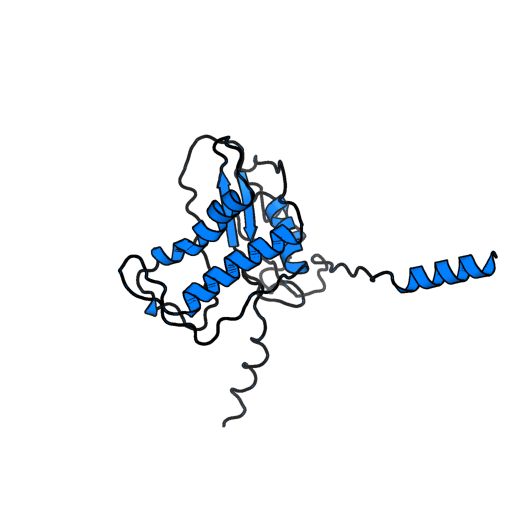N N . ASN A 1 91 ? -16.522 13.905 13.809 1.00 89.50 91 ASN A N 1
ATOM 738 C CA . ASN A 1 91 ? -17.846 14.431 14.142 1.00 89.50 91 ASN A CA 1
ATOM 739 C C . ASN A 1 91 ? -18.600 13.590 15.201 1.00 89.50 91 ASN A C 1
ATOM 741 O O . ASN A 1 91 ? -19.811 13.747 15.357 1.00 89.50 91 ASN A O 1
ATOM 745 N N . ASN A 1 92 ? -17.906 12.692 15.913 1.00 92.19 92 ASN A N 1
ATOM 746 C CA . ASN A 1 92 ? -18.452 11.733 16.884 1.00 92.19 92 ASN A CA 1
ATOM 747 C C . ASN A 1 92 ? -19.442 10.698 16.316 1.00 92.19 92 ASN A C 1
ATOM 749 O O . ASN A 1 92 ? -20.090 9.984 17.085 1.00 92.19 92 ASN A O 1
ATOM 753 N N . GLN A 1 93 ? -19.559 10.565 14.994 1.00 90.06 93 GLN A N 1
ATOM 754 C CA . GLN A 1 93 ? -20.309 9.470 14.385 1.00 90.06 93 GLN A CA 1
ATOM 755 C C . GLN A 1 93 ? -19.449 8.207 14.313 1.00 90.06 93 GLN A C 1
ATOM 757 O O . GLN A 1 93 ? -18.229 8.264 14.179 1.00 90.06 93 GLN A O 1
ATOM 762 N N . THR A 1 94 ? -20.089 7.047 14.426 1.00 89.56 94 THR A N 1
ATOM 763 C CA . THR A 1 94 ? -19.403 5.750 14.410 1.00 89.56 94 THR A CA 1
ATOM 764 C C . THR A 1 94 ? -19.510 5.121 13.025 1.00 89.56 94 THR A C 1
ATOM 766 O O . THR A 1 94 ? -20.580 5.153 12.418 1.00 89.56 94 THR A O 1
ATOM 769 N N . PHE A 1 95 ? -18.416 4.544 12.531 1.00 85.44 95 PHE A N 1
ATOM 770 C CA . PHE A 1 95 ? -18.428 3.773 11.289 1.00 85.44 95 PHE A CA 1
ATOM 771 C C . PHE A 1 95 ? -19.273 2.506 11.452 1.00 85.44 95 PHE A C 1
ATOM 773 O O . PHE A 1 95 ? -19.213 1.864 12.505 1.00 85.44 95 PHE A O 1
ATOM 780 N N . PRO A 1 96 ? -20.037 2.107 10.423 1.00 83.69 96 PRO A N 1
ATOM 781 C CA . PRO A 1 96 ? -20.782 0.861 10.471 1.00 83.69 96 PRO A CA 1
ATOM 782 C C . PRO A 1 96 ? -19.826 -0.344 10.548 1.00 83.69 96 PRO A C 1
ATOM 784 O O . PRO A 1 96 ? -18.730 -0.308 9.981 1.00 83.69 96 PRO A O 1
ATOM 787 N N . PRO A 1 97 ? -20.220 -1.436 11.228 1.00 84.31 97 PRO A N 1
ATOM 788 C CA . PRO A 1 97 ? -19.448 -2.668 11.197 1.00 84.31 97 PRO A CA 1
ATOM 789 C C . PRO A 1 97 ? -19.425 -3.241 9.778 1.00 84.31 97 PRO A C 1
ATOM 791 O O . PRO A 1 97 ? -20.430 -3.232 9.061 1.00 84.31 97 PRO A O 1
ATOM 794 N N . ALA A 1 98 ? -18.282 -3.793 9.376 1.00 79.56 98 ALA A N 1
ATOM 795 C CA . ALA A 1 98 ? -18.160 -4.392 8.056 1.00 79.56 98 ALA A CA 1
ATOM 796 C C . ALA A 1 98 ? -18.883 -5.742 8.016 1.00 79.56 98 ALA A C 1
ATOM 798 O O . ALA A 1 98 ? -18.664 -6.612 8.859 1.00 79.56 98 ALA A O 1
ATOM 799 N N . SER A 1 99 ? -19.687 -5.961 6.975 1.00 80.75 99 SER A N 1
ATOM 800 C CA . SER A 1 99 ? -20.361 -7.250 6.768 1.00 80.75 99 SER A CA 1
ATOM 801 C C . SER A 1 99 ? -19.374 -8.380 6.443 1.00 80.75 99 SER A C 1
ATOM 803 O O . SER A 1 99 ? -19.616 -9.544 6.768 1.00 80.75 99 SER A O 1
ATOM 805 N N . ARG A 1 100 ? -18.249 -8.043 5.794 1.00 74.69 100 ARG A N 1
ATOM 806 C CA . ARG A 1 100 ? -17.211 -8.994 5.384 1.00 74.69 100 ARG A CA 1
ATOM 807 C C . ARG A 1 100 ? -15.872 -8.297 5.128 1.00 74.69 100 ARG A C 1
ATOM 809 O O . ARG A 1 100 ? -15.566 -7.943 3.998 1.00 74.69 100 ARG A O 1
ATOM 816 N N . MET A 1 101 ? -15.034 -8.202 6.158 1.00 77.50 101 MET A N 1
ATOM 817 C CA . MET A 1 101 ? -13.658 -7.703 6.045 1.00 77.50 101 MET A CA 1
ATOM 818 C C . MET A 1 101 ? -12.667 -8.853 6.241 1.00 77.50 101 MET A C 1
ATOM 820 O O . MET A 1 101 ? -12.622 -9.465 7.305 1.00 77.50 101 MET A O 1
ATOM 824 N N . ARG A 1 102 ? -11.892 -9.190 5.207 1.00 78.25 102 ARG A N 1
ATOM 825 C CA . ARG A 1 102 ? -10.898 -10.278 5.272 1.00 78.25 102 ARG A CA 1
ATOM 826 C C . ARG A 1 102 ? -9.513 -9.772 5.650 1.00 78.25 102 ARG A C 1
ATOM 828 O O . ARG A 1 102 ? -9.162 -8.633 5.343 1.00 78.25 102 ARG A O 1
ATOM 835 N N . GLU A 1 103 ? -8.729 -10.645 6.266 1.00 79.00 103 GLU A N 1
ATOM 836 C CA . GLU A 1 103 ? -7.316 -10.406 6.548 1.00 79.00 103 GLU A CA 1
ATOM 837 C C . GLU A 1 103 ? -6.490 -10.401 5.253 1.00 79.00 103 GLU A C 1
ATOM 839 O O . GLU A 1 103 ? -6.648 -11.295 4.414 1.00 79.00 103 GLU A O 1
ATOM 844 N N . LEU A 1 104 ? -5.637 -9.384 5.076 1.00 81.06 104 LEU A N 1
ATOM 845 C CA . LEU A 1 104 ? -4.707 -9.301 3.953 1.00 81.06 104 LEU A CA 1
ATOM 846 C C . LEU A 1 104 ? -3.600 -10.341 4.113 1.00 81.06 104 LEU A C 1
ATOM 848 O O . LEU A 1 104 ? -3.093 -10.572 5.211 1.00 81.06 104 LEU A O 1
ATOM 852 N N . ILE A 1 105 ? -3.161 -10.880 2.980 1.00 84.25 105 ILE A N 1
ATOM 853 C CA . ILE A 1 105 ? -1.974 -11.729 2.877 1.00 84.25 105 ILE A CA 1
ATOM 854 C C . ILE A 1 105 ? -0.924 -11.039 2.010 1.00 84.25 105 ILE A C 1
ATOM 856 O O . ILE A 1 105 ? -1.255 -10.211 1.162 1.00 84.25 105 ILE A O 1
ATOM 860 N N . TRP A 1 106 ? 0.350 -11.375 2.203 1.00 84.44 106 TRP A N 1
ATOM 861 C CA . TRP A 1 106 ? 1.418 -10.808 1.384 1.00 84.44 106 TRP A CA 1
ATOM 862 C C . TRP A 1 106 ? 1.439 -11.454 -0.002 1.00 84.44 106 TRP A C 1
ATOM 864 O O . TRP A 1 106 ? 1.481 -12.676 -0.128 1.00 84.44 106 TRP A O 1
ATOM 874 N N . ASP A 1 107 ? 1.494 -10.632 -1.046 1.00 86.12 107 ASP A N 1
ATOM 875 C CA . ASP A 1 107 ? 1.631 -11.072 -2.428 1.00 86.12 107 ASP A CA 1
ATOM 876 C C . ASP A 1 107 ? 2.943 -10.563 -3.017 1.00 86.12 107 ASP A C 1
ATOM 878 O O . ASP A 1 107 ? 3.218 -9.363 -3.079 1.00 86.12 107 ASP A O 1
ATOM 882 N N . MET A 1 108 ? 3.770 -11.509 -3.453 1.00 85.56 108 MET A N 1
ATOM 883 C CA . MET A 1 108 ? 5.124 -11.231 -3.922 1.00 85.56 108 MET A CA 1
ATOM 884 C C . MET A 1 108 ? 5.159 -10.451 -5.239 1.00 85.56 108 MET A C 1
ATOM 886 O O . MET A 1 108 ? 6.053 -9.629 -5.436 1.00 85.56 108 MET A O 1
ATOM 890 N N . GLU A 1 109 ? 4.195 -10.682 -6.127 1.00 86.25 109 GLU A 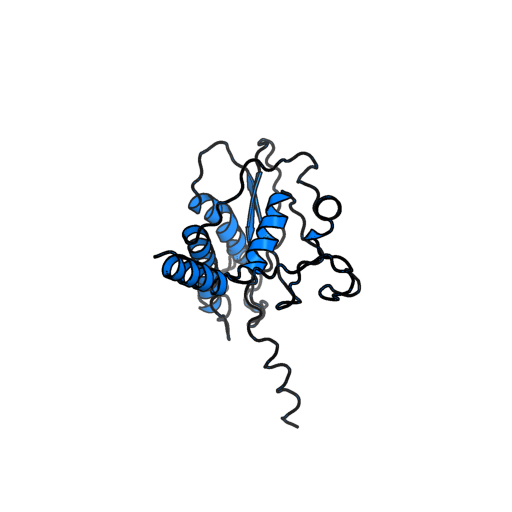N 1
ATOM 891 C CA . GLU A 1 109 ? 4.115 -10.020 -7.428 1.00 86.25 109 GLU A CA 1
ATOM 892 C C . GLU A 1 109 ? 3.672 -8.562 -7.255 1.00 86.25 109 GLU A C 1
ATOM 894 O O . GLU A 1 109 ? 4.305 -7.636 -7.768 1.00 86.25 109 GLU A O 1
ATOM 899 N N . LEU A 1 110 ? 2.646 -8.329 -6.433 1.00 84.62 110 LEU A N 1
ATOM 900 C CA . LEU A 1 110 ? 2.184 -6.983 -6.104 1.00 84.62 110 LEU A CA 1
ATOM 901 C C . LEU A 1 110 ? 3.249 -6.195 -5.330 1.00 84.62 110 LEU A C 1
ATOM 903 O O . LEU A 1 110 ? 3.512 -5.038 -5.663 1.00 84.62 110 LEU A O 1
ATOM 907 N N . ALA A 1 111 ? 3.953 -6.824 -4.389 1.00 85.12 111 ALA A N 1
ATOM 908 C CA . ALA A 1 111 ? 5.083 -6.202 -3.706 1.00 85.12 111 ALA A CA 1
ATOM 909 C C . ALA A 1 111 ? 6.227 -5.828 -4.664 1.00 85.12 111 ALA A C 1
ATOM 911 O O . ALA A 1 111 ? 6.813 -4.750 -4.541 1.00 85.12 111 ALA A O 1
ATOM 912 N N . TYR A 1 112 ? 6.535 -6.687 -5.639 1.00 87.56 112 TYR A N 1
ATOM 913 C CA . TYR A 1 112 ? 7.528 -6.390 -6.669 1.00 87.56 112 TYR A CA 1
ATOM 914 C C . TYR A 1 112 ? 7.131 -5.150 -7.479 1.00 87.56 112 TYR A C 1
ATOM 916 O O . TYR A 1 112 ? 7.914 -4.202 -7.564 1.00 87.56 112 TYR A O 1
ATOM 924 N N . THR A 1 113 ? 5.902 -5.102 -8.003 1.00 87.56 113 THR A N 1
ATOM 925 C CA . THR A 1 113 ? 5.424 -3.937 -8.770 1.00 87.56 113 THR A CA 1
ATOM 926 C C . THR A 1 113 ? 5.423 -2.649 -7.928 1.00 87.56 113 THR A C 1
ATOM 928 O O . THR A 1 113 ? 5.853 -1.602 -8.412 1.00 87.56 113 THR A O 1
ATOM 931 N N . ALA A 1 114 ? 5.041 -2.712 -6.646 1.00 85.44 114 ALA A N 1
ATOM 932 C CA . ALA A 1 114 ? 5.106 -1.572 -5.727 1.00 85.44 114 ALA A CA 1
ATOM 933 C C . ALA A 1 114 ? 6.538 -1.043 -5.552 1.00 85.44 114 ALA A C 1
ATOM 935 O O . ALA A 1 114 ? 6.767 0.163 -5.621 1.00 85.44 114 ALA A O 1
ATOM 936 N N . ARG A 1 115 ? 7.526 -1.935 -5.392 1.00 86.31 115 ARG A N 1
ATOM 937 C CA . ARG A 1 115 ? 8.940 -1.541 -5.280 1.00 86.31 115 ARG A CA 1
ATOM 938 C C . ARG A 1 115 ? 9.475 -0.925 -6.565 1.00 86.31 115 ARG A C 1
ATOM 940 O O . ARG A 1 115 ? 10.264 0.011 -6.488 1.00 86.31 115 ARG A O 1
ATOM 947 N N . ILE A 1 116 ? 9.067 -1.427 -7.732 1.00 90.00 116 ILE A N 1
ATOM 948 C CA . ILE A 1 116 ? 9.460 -0.832 -9.017 1.00 90.00 116 ILE A CA 1
ATOM 949 C C . ILE A 1 116 ? 8.933 0.600 -9.133 1.00 90.00 116 ILE A C 1
ATOM 951 O O . ILE A 1 116 ? 9.697 1.488 -9.496 1.00 90.00 116 ILE A O 1
ATOM 955 N N . HIS A 1 117 ? 7.677 0.851 -8.754 1.00 88.50 117 HIS A N 1
ATOM 956 C CA . HIS A 1 117 ? 7.147 2.213 -8.721 1.00 88.50 117 HIS A CA 1
ATOM 957 C C . HIS A 1 117 ? 7.884 3.061 -7.666 1.00 88.50 117 HIS A C 1
ATOM 959 O O . HIS A 1 117 ? 8.412 4.111 -8.016 1.00 88.50 117 HIS A O 1
ATOM 965 N N . ALA A 1 118 ? 8.057 2.597 -6.424 1.00 85.62 118 ALA A N 1
ATOM 966 C CA . ALA A 1 118 ? 8.770 3.355 -5.383 1.00 85.62 118 ALA A CA 1
ATOM 967 C C . ALA A 1 118 ? 10.195 3.778 -5.793 1.00 85.62 118 ALA A C 1
ATOM 969 O O . ALA A 1 118 ? 10.659 4.854 -5.424 1.00 85.62 118 ALA A O 1
ATOM 970 N N . LYS A 1 119 ? 10.890 2.963 -6.600 1.00 85.19 119 LYS A N 1
ATOM 971 C CA . LYS A 1 119 ? 12.226 3.291 -7.125 1.00 85.19 119 LYS A CA 1
ATOM 972 C C . LYS A 1 119 ? 12.245 4.487 -8.081 1.00 85.19 119 LYS A C 1
ATOM 974 O O . LYS A 1 119 ? 13.295 5.102 -8.225 1.00 85.19 119 LYS A O 1
ATOM 979 N N . THR A 1 120 ? 11.118 4.820 -8.713 1.00 85.62 120 THR A N 1
ATOM 980 C CA . THR A 1 120 ? 10.997 6.022 -9.560 1.00 85.62 120 THR A CA 1
ATOM 981 C C . THR A 1 120 ? 10.971 7.312 -8.743 1.00 85.62 120 THR A C 1
ATOM 983 O O . THR A 1 120 ? 11.201 8.386 -9.287 1.00 85.62 120 THR A O 1
ATOM 986 N N . VAL A 1 121 ? 10.692 7.219 -7.435 1.00 84.19 121 VAL A N 1
ATOM 987 C CA . VAL A 1 121 ? 10.497 8.370 -6.542 1.00 84.19 121 VAL A CA 1
ATOM 988 C C . VAL A 1 121 ? 9.424 9.338 -7.070 1.00 84.19 121 VAL A C 1
ATOM 990 O O . VAL A 1 121 ? 9.475 10.550 -6.844 1.00 84.19 121 VAL A O 1
ATOM 993 N N . SER A 1 122 ? 8.455 8.805 -7.818 1.00 84.06 122 SER A N 1
ATOM 994 C CA . SER A 1 122 ? 7.331 9.543 -8.382 1.00 84.06 122 SER A CA 1
ATOM 995 C C . SER A 1 122 ? 6.155 9.527 -7.417 1.00 84.06 122 SER A C 1
ATOM 997 O O . SER A 1 122 ? 5.741 8.465 -6.958 1.00 84.06 122 SER A O 1
ATOM 999 N N . PHE A 1 123 ? 5.568 10.688 -7.127 1.00 81.81 123 PHE A N 1
ATOM 1000 C CA . PHE A 1 123 ? 4.326 10.787 -6.349 1.00 81.81 123 PHE A CA 1
ATOM 1001 C C . PHE A 1 123 ? 3.102 10.898 -7.269 1.00 81.81 123 PHE A C 1
ATOM 1003 O O . PHE A 1 123 ? 2.235 11.750 -7.091 1.00 81.81 123 PHE A O 1
ATOM 1010 N N . LYS A 1 124 ? 3.070 10.066 -8.313 1.00 83.50 124 LYS A N 1
ATOM 1011 C CA . LYS A 1 124 ? 1.997 10.005 -9.307 1.00 83.50 124 LYS A CA 1
ATOM 1012 C C . LYS A 1 124 ? 1.475 8.578 -9.379 1.00 83.50 124 LYS A C 1
ATOM 1014 O O . LYS A 1 124 ? 2.260 7.643 -9.437 1.00 83.50 124 LYS A O 1
ATOM 1019 N N . HIS A 1 125 ? 0.159 8.397 -9.423 1.00 82.12 125 HIS A N 1
ATOM 1020 C CA . HIS A 1 125 ? -0.412 7.065 -9.609 1.00 82.12 125 HIS A CA 1
ATOM 1021 C C . HIS A 1 125 ? -0.029 6.454 -10.963 1.00 82.12 125 HIS A C 1
ATOM 1023 O O . HIS A 1 125 ? -0.046 7.121 -11.999 1.00 82.12 125 HIS A O 1
ATOM 1029 N N . SER A 1 126 ? 0.269 5.156 -10.952 1.00 85.94 126 SER A N 1
ATOM 1030 C CA . SER A 1 126 ? 0.550 4.383 -12.162 1.00 85.94 126 SER A CA 1
ATOM 1031 C C . SER A 1 126 ? -0.729 4.131 -12.976 1.00 85.94 126 SER A C 1
ATOM 1033 O O . SER A 1 126 ? -1.775 3.831 -12.410 1.00 85.94 126 SER A O 1
ATOM 1035 N N . LEU A 1 127 ? -0.670 4.238 -14.311 1.00 86.88 127 LEU A N 1
ATOM 1036 C CA . LEU A 1 127 ? -1.869 4.113 -15.160 1.00 86.88 127 LEU A CA 1
ATOM 1037 C C . LEU A 1 127 ? -2.417 2.679 -15.238 1.00 86.88 127 LEU A C 1
ATOM 1039 O O . LEU A 1 127 ? -3.594 2.448 -14.976 1.00 86.88 127 LEU A O 1
ATOM 1043 N N . CYS A 1 128 ? -1.576 1.707 -15.600 1.00 88.62 128 CYS A N 1
ATOM 1044 C CA . CYS A 1 128 ? -1.927 0.288 -15.557 1.00 88.62 128 CYS A CA 1
ATOM 1045 C C . CYS A 1 128 ? -0.921 -0.463 -14.709 1.00 88.62 128 CYS A C 1
ATOM 1047 O O . CYS A 1 128 ? 0.270 -0.446 -15.009 1.00 88.62 128 CYS A O 1
ATOM 1049 N N . ARG A 1 129 ? -1.435 -1.158 -13.696 1.00 85.44 129 ARG A N 1
ATOM 1050 C CA . ARG A 1 129 ? -0.654 -1.874 -12.688 1.00 85.44 129 ARG A CA 1
ATOM 1051 C C . ARG A 1 129 ? -1.177 -3.282 -12.392 1.00 85.44 129 ARG A C 1
ATOM 1053 O O . ARG A 1 129 ? -0.923 -3.833 -11.319 1.00 85.44 129 ARG A O 1
ATOM 1060 N N . SER A 1 130 ? -1.993 -3.772 -13.315 1.00 86.69 130 SER A N 1
ATOM 1061 C CA . SER A 1 130 ? -2.666 -5.058 -13.273 1.00 86.69 130 SER A CA 1
ATOM 1062 C C . SER A 1 130 ? -1.655 -6.191 -13.371 1.00 86.69 130 SER A C 1
ATOM 1064 O O . SER A 1 130 ? -0.650 -6.082 -14.065 1.00 86.69 130 SER A O 1
ATOM 1066 N N . VAL A 1 131 ? -1.968 -7.303 -12.723 1.00 84.94 131 VAL A N 1
ATOM 1067 C CA . VAL A 1 131 ? -1.231 -8.562 -12.866 1.00 84.94 131 VAL A CA 1
ATOM 1068 C C . VAL A 1 131 ? -2.184 -9.620 -13.403 1.00 84.94 131 VAL A C 1
ATOM 1070 O O . VAL A 1 131 ? -3.403 -9.461 -13.313 1.00 84.94 131 VAL A O 1
ATOM 1073 N N . GLN A 1 132 ? -1.674 -10.722 -13.952 1.00 85.75 132 GLN A N 1
ATOM 1074 C CA . GLN A 1 132 ? -2.525 -11.730 -14.598 1.00 85.75 132 GLN A CA 1
ATOM 1075 C C . GLN A 1 132 ? -3.642 -12.248 -13.668 1.00 85.75 132 GLN A C 1
ATOM 1077 O O . GLN A 1 132 ? -4.786 -12.436 -14.092 1.00 85.75 132 GLN A O 1
ATOM 1082 N N . ARG A 1 133 ? -3.322 -12.415 -12.377 1.00 83.31 133 ARG A N 1
ATOM 1083 C CA . ARG A 1 133 ? -4.255 -12.868 -11.332 1.00 83.31 133 ARG A CA 1
ATOM 1084 C C . ARG A 1 133 ? -5.258 -11.791 -10.907 1.00 83.31 133 ARG A C 1
ATOM 1086 O O . ARG A 1 133 ? -6.385 -12.120 -10.539 1.00 83.31 133 ARG A O 1
ATOM 1093 N N . PHE A 1 134 ? -4.878 -10.515 -10.993 1.00 79.94 134 PHE A N 1
ATOM 1094 C CA . PHE A 1 134 ? -5.661 -9.379 -10.506 1.00 79.94 134 PHE A CA 1
ATOM 1095 C C . PHE A 1 134 ? -5.690 -8.257 -11.550 1.00 79.94 134 PHE A C 1
ATOM 1097 O O . PHE A 1 134 ? -4.756 -7.466 -11.683 1.00 79.94 134 PHE A O 1
ATOM 1104 N N . ARG A 1 135 ? -6.805 -8.159 -12.285 1.00 78.69 135 ARG A N 1
ATOM 1105 C CA . ARG A 1 135 ? -6.985 -7.120 -13.314 1.00 78.69 135 ARG A CA 1
ATOM 1106 C C . ARG A 1 135 ? -7.189 -5.721 -12.736 1.00 78.69 135 ARG A C 1
ATOM 1108 O O . ARG A 1 135 ? -6.778 -4.754 -13.364 1.00 78.69 135 ARG A O 1
ATOM 1115 N N . ASN A 1 136 ? -7.774 -5.620 -11.544 1.00 74.12 136 ASN A N 1
ATOM 1116 C CA . ASN A 1 136 ? -8.048 -4.350 -10.876 1.00 74.12 136 ASN A CA 1
ATOM 1117 C C . ASN A 1 136 ? -7.244 -4.306 -9.580 1.00 74.12 136 ASN A C 1
ATOM 1119 O O . ASN A 1 136 ? -7.644 -4.916 -8.592 1.00 74.12 136 ASN A O 1
ATOM 1123 N N . VAL A 1 137 ? -6.103 -3.624 -9.623 1.00 77.38 137 VAL A N 1
ATOM 1124 C CA . VAL A 1 137 ? -5.172 -3.497 -8.498 1.00 77.38 137 VAL A CA 1
ATOM 1125 C C . VAL A 1 137 ? -5.161 -2.042 -8.039 1.00 77.38 137 VAL A C 1
ATOM 1127 O O . VAL A 1 137 ? -4.877 -1.136 -8.834 1.00 77.38 137 VAL A O 1
ATOM 1130 N N . GLY A 1 138 ? -5.481 -1.835 -6.762 1.00 74.56 138 GLY A N 1
ATOM 1131 C CA . GLY A 1 138 ? -5.376 -0.538 -6.097 1.00 74.56 138 GLY A CA 1
ATOM 1132 C C . GLY A 1 138 ? -3.924 -0.130 -5.851 1.00 74.56 138 GLY A C 1
ATOM 1133 O O . GLY A 1 138 ? -2.991 -0.926 -5.982 1.00 74.56 138 GLY A O 1
ATOM 1134 N N . GLU A 1 139 ? -3.717 1.137 -5.522 1.00 73.62 139 GLU A N 1
ATOM 1135 C CA . GLU A 1 139 ? -2.394 1.682 -5.237 1.00 73.62 139 GLU A CA 1
ATOM 1136 C C . GLU A 1 139 ? -2.517 2.846 -4.278 1.00 73.62 139 GLU A C 1
ATOM 1138 O O . GLU A 1 139 ? -3.201 3.814 -4.597 1.00 73.62 139 GLU A O 1
ATOM 1143 N N . ASN A 1 140 ? -1.777 2.766 -3.176 1.00 77.06 140 ASN A N 1
ATOM 1144 C CA . ASN A 1 140 ? -1.634 3.865 -2.245 1.00 77.06 140 ASN A CA 1
ATOM 1145 C C . ASN A 1 140 ? -0.206 4.384 -2.245 1.00 77.06 140 ASN A C 1
ATOM 1147 O O . ASN A 1 140 ? 0.778 3.635 -2.287 1.00 77.06 140 ASN A O 1
ATOM 1151 N N . LEU A 1 141 ? -0.113 5.706 -2.226 1.00 75.56 141 LEU A N 1
ATOM 1152 C CA . LEU A 1 141 ? 1.135 6.437 -2.289 1.00 75.56 141 LEU A CA 1
ATOM 1153 C C . LEU A 1 141 ? 1.265 7.257 -1.020 1.00 75.56 141 LEU A C 1
ATOM 1155 O O . LEU A 1 141 ? 0.423 8.100 -0.734 1.00 75.56 141 LEU A O 1
ATOM 1159 N N . SER A 1 142 ? 2.362 7.050 -0.301 1.00 75.12 142 SER A N 1
ATOM 1160 C CA . SER A 1 142 ? 2.734 7.909 0.810 1.00 75.12 142 SER A CA 1
ATOM 1161 C C . SER A 1 142 ? 4.168 8.374 0.646 1.00 75.12 142 SER A C 1
ATOM 1163 O O . SER A 1 142 ? 5.049 7.650 0.172 1.00 75.12 142 SER A O 1
ATOM 1165 N N . MET A 1 143 ? 4.407 9.608 1.063 1.00 74.50 143 MET A N 1
ATOM 1166 C CA . MET A 1 143 ? 5.722 10.217 1.047 1.00 74.50 143 MET A CA 1
ATOM 1167 C C . MET A 1 143 ? 5.922 10.977 2.343 1.00 74.50 143 MET A C 1
ATOM 1169 O O . MET A 1 143 ? 5.047 11.722 2.773 1.00 74.50 143 MET A O 1
ATOM 1173 N N . THR A 1 144 ? 7.083 10.781 2.953 1.00 72.00 144 THR A N 1
ATOM 1174 C CA . THR A 1 144 ? 7.513 11.563 4.105 1.00 72.00 144 THR A CA 1
ATOM 1175 C C . THR A 1 144 ? 8.845 12.228 3.791 1.00 72.00 144 THR A C 1
ATOM 1177 O O . THR A 1 144 ? 9.680 11.690 3.054 1.00 72.00 144 THR A O 1
ATOM 1180 N N . PHE A 1 145 ? 9.027 13.428 4.326 1.00 70.88 145 PHE A N 1
ATOM 1181 C CA . PHE A 1 145 ? 10.247 14.202 4.170 1.00 70.88 145 PHE A CA 1
ATOM 1182 C C . PHE A 1 145 ? 11.055 14.097 5.455 1.00 70.88 145 PHE A C 1
ATOM 1184 O O . PHE A 1 145 ? 10.533 14.301 6.551 1.00 70.88 145 PHE A O 1
ATOM 1191 N N . SER A 1 146 ? 12.341 13.775 5.326 1.00 65.31 146 SER A N 1
ATOM 1192 C CA . SER A 1 146 ? 13.220 13.720 6.491 1.00 65.31 146 SER A CA 1
ATOM 1193 C C . SER A 1 146 ? 13.499 15.133 7.001 1.00 65.31 146 SER A C 1
ATOM 1195 O O . SER A 1 146 ? 13.803 16.038 6.219 1.00 65.31 146 SER A O 1
ATOM 1197 N N . THR A 1 147 ? 13.448 15.309 8.320 1.00 65.31 147 THR A N 1
ATOM 1198 C CA . THR A 1 147 ? 13.906 16.522 9.015 1.00 65.31 147 THR A CA 1
ATOM 1199 C C . THR A 1 147 ? 15.392 16.450 9.396 1.00 65.31 147 THR A C 1
ATOM 1201 O O . THR A 1 147 ? 15.891 17.326 10.095 1.00 65.31 147 THR A O 1
ATOM 1204 N N . GLY A 1 148 ? 16.113 15.406 8.957 1.00 59.88 148 GLY A N 1
ATOM 1205 C CA . GLY A 1 148 ? 17.518 15.154 9.305 1.00 59.88 148 GLY A CA 1
ATOM 1206 C C . GLY A 1 148 ? 17.721 14.279 10.550 1.00 59.88 148 GLY A C 1
ATOM 1207 O O . GLY A 1 148 ? 18.857 13.966 10.897 1.00 59.88 148 GLY A O 1
ATOM 1208 N N . LYS A 1 149 ? 16.642 13.842 11.213 1.00 67.25 149 LYS A N 1
ATOM 1209 C CA . LYS A 1 149 ? 16.689 12.893 12.335 1.00 67.25 149 LYS A CA 1
ATOM 1210 C C . LYS A 1 149 ? 16.689 11.447 11.825 1.00 67.25 149 LYS A C 1
ATOM 1212 O O . LYS A 1 149 ? 15.920 11.103 10.926 1.00 67.25 149 LYS A O 1
ATOM 1217 N N . LEU A 1 150 ? 17.508 10.585 12.435 1.00 63.34 150 LEU A N 1
ATOM 1218 C CA . LEU A 1 150 ? 17.429 9.139 12.207 1.00 63.34 150 LEU A CA 1
ATOM 1219 C C . LEU A 1 150 ? 16.039 8.641 12.619 1.00 63.34 150 LEU A C 1
ATOM 1221 O O . LEU A 1 150 ? 15.630 8.825 13.764 1.00 63.34 150 LEU A O 1
ATOM 1225 N N . SER A 1 151 ? 15.328 8.039 11.669 1.00 74.62 151 SER A N 1
ATOM 1226 C CA . SER A 1 151 ? 14.001 7.455 11.870 1.00 74.62 151 SER A CA 1
ATOM 1227 C C . SER A 1 151 ? 14.108 5.942 11.746 1.00 74.62 151 SER A C 1
ATOM 1229 O O . SER A 1 151 ? 14.800 5.440 10.854 1.00 74.62 151 SER A O 1
ATOM 1231 N N . THR A 1 152 ? 13.452 5.208 12.638 1.00 85.38 152 THR A N 1
ATOM 1232 C CA . THR A 1 152 ? 13.343 3.753 12.519 1.00 85.38 152 THR A CA 1
ATOM 1233 C C . THR A 1 152 ? 12.357 3.383 11.410 1.00 85.38 152 THR A C 1
ATOM 1235 O O . THR A 1 152 ? 11.563 4.206 10.955 1.00 85.38 152 THR A O 1
ATOM 1238 N N . ILE A 1 153 ? 12.371 2.121 10.974 1.00 81.50 153 ILE A N 1
ATOM 1239 C CA . ILE A 1 153 ? 11.357 1.600 10.044 1.00 81.50 153 ILE A CA 1
ATOM 1240 C C . ILE A 1 153 ? 9.943 1.790 10.611 1.00 81.50 153 ILE A C 1
ATOM 1242 O O . ILE A 1 153 ? 9.047 2.161 9.862 1.00 81.50 153 ILE A O 1
ATOM 1246 N N . ALA A 1 154 ? 9.748 1.572 11.914 1.00 85.25 154 ALA A N 1
ATOM 1247 C CA . ALA A 1 154 ? 8.451 1.756 12.560 1.00 85.25 154 ALA A CA 1
ATOM 1248 C C . ALA A 1 154 ? 7.991 3.220 12.498 1.00 85.25 154 ALA A C 1
ATOM 1250 O O . ALA A 1 154 ? 6.877 3.471 12.055 1.00 85.25 154 ALA A O 1
ATOM 1251 N N . ASP A 1 155 ? 8.874 4.181 12.803 1.00 84.00 155 ASP A N 1
ATOM 1252 C CA . ASP A 1 155 ? 8.548 5.615 12.709 1.00 84.00 155 ASP A CA 1
ATOM 1253 C C . ASP A 1 155 ? 8.116 6.007 11.286 1.00 84.00 155 ASP A C 1
ATOM 1255 O O . ASP A 1 155 ? 7.203 6.808 11.087 1.00 84.00 155 ASP A O 1
ATOM 1259 N N . LEU A 1 156 ? 8.766 5.423 10.275 1.00 78.38 156 LEU A N 1
ATOM 1260 C CA . LEU A 1 156 ? 8.430 5.645 8.871 1.00 78.38 156 LEU A CA 1
ATOM 1261 C C . LEU A 1 156 ? 7.083 5.023 8.496 1.00 78.38 156 LEU A C 1
ATOM 1263 O O . LEU A 1 156 ? 6.317 5.636 7.752 1.00 78.38 156 LEU A O 1
ATOM 1267 N N . LEU A 1 157 ? 6.779 3.823 8.992 1.00 82.00 157 LEU A N 1
ATOM 1268 C CA . LEU A 1 157 ? 5.481 3.182 8.781 1.00 82.00 157 LEU A CA 1
ATOM 1269 C C . LEU A 1 157 ? 4.360 3.920 9.520 1.00 82.00 157 LEU A C 1
ATOM 1271 O O . LEU A 1 157 ? 3.287 4.075 8.949 1.00 82.00 157 LEU A O 1
ATOM 1275 N N . ASP A 1 158 ? 4.600 4.463 10.711 1.00 84.19 158 ASP A N 1
ATOM 1276 C CA . ASP A 1 158 ? 3.640 5.328 11.403 1.00 84.19 158 ASP A CA 1
ATOM 1277 C C . ASP A 1 158 ? 3.388 6.617 10.612 1.00 84.19 158 ASP A C 1
ATOM 1279 O O . ASP A 1 158 ? 2.249 6.952 10.290 1.00 84.19 158 ASP A O 1
ATOM 1283 N N . ALA A 1 159 ? 4.448 7.315 10.201 1.00 77.69 159 ALA A N 1
ATOM 1284 C CA . ALA A 1 159 ? 4.310 8.549 9.428 1.00 77.69 159 ALA A CA 1
ATOM 1285 C C . ALA A 1 159 ? 3.579 8.350 8.088 1.00 77.69 159 ALA A C 1
ATOM 1287 O O . ALA A 1 159 ? 3.044 9.308 7.536 1.00 77.69 159 ALA A O 1
ATOM 1288 N N . THR A 1 160 ? 3.569 7.125 7.555 1.00 76.88 160 THR A N 1
ATOM 1289 C CA . THR A 1 160 ? 2.991 6.816 6.245 1.00 76.88 160 THR A CA 1
ATOM 1290 C C . THR A 1 160 ? 1.674 6.054 6.363 1.00 76.88 160 THR A C 1
ATOM 1292 O O . THR A 1 160 ? 0.626 6.596 6.034 1.00 76.88 160 THR A O 1
ATOM 1295 N N . LEU A 1 161 ? 1.686 4.822 6.871 1.00 79.75 161 LEU A N 1
ATOM 1296 C CA . LEU A 1 161 ? 0.507 3.958 6.968 1.00 79.75 161 LEU A CA 1
ATOM 1297 C C . LEU A 1 161 ? -0.517 4.453 7.991 1.00 79.75 161 LEU A C 1
ATOM 1299 O O . LEU A 1 161 ? -1.710 4.419 7.699 1.00 79.75 161 LEU A O 1
ATOM 1303 N N . LEU A 1 162 ? -0.085 4.906 9.173 1.00 82.50 162 LEU A N 1
ATOM 1304 C CA . LEU A 1 162 ? -1.019 5.468 10.157 1.00 82.50 162 LEU A CA 1
ATOM 1305 C C . LEU A 1 162 ? -1.527 6.843 9.706 1.00 82.50 162 LEU A C 1
ATOM 1307 O O . LEU A 1 162 ? -2.708 7.131 9.880 1.00 82.50 162 LEU A O 1
ATOM 1311 N N . GLY A 1 163 ? -0.666 7.663 9.094 1.00 74.69 163 GLY A N 1
ATOM 1312 C CA . GLY A 1 163 ? -1.067 8.935 8.483 1.00 74.69 163 GLY A CA 1
ATOM 1313 C C . GLY A 1 163 ? -2.176 8.748 7.449 1.00 74.69 163 GLY A C 1
ATOM 1314 O O . GLY A 1 163 ? -3.222 9.380 7.555 1.00 74.69 163 GLY A O 1
ATOM 1315 N N . MET A 1 164 ? -1.972 7.806 6.529 1.00 75.88 164 MET A N 1
ATOM 1316 C CA . MET A 1 164 ? -2.977 7.371 5.566 1.00 75.88 164 MET A CA 1
ATOM 1317 C C . MET A 1 164 ? -4.250 6.866 6.264 1.00 75.88 164 MET A C 1
ATOM 1319 O O . MET A 1 164 ? -5.329 7.385 6.012 1.00 75.88 164 MET A O 1
ATOM 1323 N N . PHE A 1 165 ? -4.146 5.924 7.212 1.00 79.81 165 PHE A N 1
ATOM 1324 C CA . PHE A 1 165 ? -5.316 5.411 7.936 1.00 79.81 165 PHE A CA 1
ATOM 1325 C C . PHE A 1 165 ? -6.151 6.529 8.564 1.00 79.81 165 PHE A C 1
ATOM 1327 O O . PHE A 1 165 ? -7.367 6.531 8.400 1.00 79.81 165 PHE A O 1
ATOM 1334 N N . ASN A 1 166 ? -5.512 7.500 9.220 1.00 83.31 166 ASN A N 1
ATOM 1335 C CA . ASN A 1 166 ? -6.176 8.610 9.904 1.00 83.31 166 ASN A CA 1
ATOM 1336 C C . ASN A 1 166 ? -7.002 9.526 8.985 1.00 83.31 166 ASN A C 1
ATOM 1338 O O . ASN A 1 166 ? -7.761 10.344 9.502 1.00 83.31 166 ASN A O 1
ATOM 1342 N N . GLU A 1 167 ? -6.937 9.374 7.660 1.00 76.69 167 GLU A N 1
ATOM 1343 C CA . GLU A 1 167 ? -7.865 10.036 6.736 1.00 76.69 167 GLU A CA 1
ATOM 1344 C C . GLU A 1 167 ? -9.334 9.681 7.004 1.00 76.69 167 GLU A C 1
ATOM 1346 O O . GLU A 1 167 ? -10.209 10.463 6.638 1.00 76.69 167 GLU A O 1
ATOM 1351 N N . TYR A 1 168 ? -9.634 8.586 7.721 1.00 77.69 168 TYR A N 1
ATOM 1352 C CA . TYR A 1 168 ? -11.000 8.307 8.189 1.00 77.69 168 TYR A CA 1
ATOM 1353 C C . TYR A 1 168 ? -11.594 9.466 9.015 1.00 77.69 168 TYR A C 1
ATOM 1355 O O . TYR A 1 168 ? -12.810 9.628 9.068 1.00 77.69 168 TYR A O 1
ATOM 1363 N N . LEU A 1 169 ? -10.751 10.288 9.655 1.00 81.56 169 LEU A N 1
ATOM 1364 C CA . LEU A 1 169 ? -11.176 11.467 10.414 1.00 81.56 169 LEU A CA 1
ATOM 1365 C C . LEU A 1 169 ? -11.708 12.593 9.518 1.00 81.56 169 LEU A C 1
ATOM 1367 O O . LEU A 1 169 ? -12.381 13.485 10.024 1.00 81.56 169 LEU A O 1
ATOM 1371 N N . LEU A 1 170 ? -11.406 12.563 8.217 1.00 79.50 170 LEU A N 1
ATOM 1372 C CA . LEU A 1 170 ? -11.875 13.534 7.224 1.00 79.50 170 LEU A CA 1
ATOM 1373 C C . LEU A 1 170 ? -13.240 13.157 6.627 1.00 79.50 170 LEU A C 1
ATOM 1375 O O . LEU A 1 170 ? -13.732 13.856 5.745 1.00 79.50 170 LEU A O 1
ATOM 1379 N N . ILE A 1 171 ? -13.830 12.036 7.052 1.00 77.00 171 ILE A N 1
ATOM 1380 C CA . ILE A 1 171 ? -15.111 11.551 6.541 1.00 77.00 171 ILE A CA 1
ATOM 1381 C C . ILE A 1 171 ? -16.242 12.185 7.348 1.00 77.00 171 ILE A C 1
ATOM 1383 O O . ILE A 1 171 ? -16.417 11.888 8.529 1.00 77.00 171 ILE A O 1
ATOM 1387 N N . ASP A 1 172 ? -17.022 13.033 6.677 1.00 81.50 172 ASP A N 1
ATOM 1388 C CA . ASP A 1 172 ? -18.139 13.765 7.283 1.00 81.50 172 ASP A CA 1
ATOM 1389 C C . ASP A 1 172 ? -19.370 12.888 7.552 1.00 81.50 172 ASP A C 1
ATOM 1391 O O . ASP A 1 172 ? -20.146 13.191 8.452 1.00 81.50 172 ASP A O 1
ATOM 1395 N N . ASP A 1 173 ? -19.566 11.815 6.784 1.00 82.38 173 ASP A N 1
ATOM 1396 C CA . ASP A 1 173 ? -20.673 10.870 6.966 1.00 82.38 173 ASP A CA 1
ATOM 1397 C C . ASP A 1 173 ? -20.156 9.423 6.900 1.00 82.38 173 ASP A C 1
ATOM 1399 O O . ASP A 1 173 ? -20.085 8.834 5.815 1.00 82.38 173 ASP A O 1
ATOM 1403 N N . PRO A 1 174 ? -19.794 8.818 8.045 1.00 81.75 174 PRO A N 1
ATOM 1404 C CA . PRO A 1 174 ? -19.340 7.433 8.106 1.00 81.75 174 PRO A CA 1
ATOM 1405 C C . PRO A 1 174 ? -20.381 6.414 7.631 1.00 81.75 174 PRO A C 1
ATOM 1407 O O . PRO A 1 174 ? -19.998 5.339 7.179 1.00 81.75 174 PRO A O 1
ATOM 1410 N N . ALA A 1 175 ? -21.680 6.723 7.714 1.00 80.62 175 ALA A N 1
ATOM 1411 C CA . ALA A 1 175 ? -22.742 5.814 7.280 1.00 80.62 175 ALA A CA 1
ATOM 1412 C C . ALA A 1 175 ? -22.890 5.777 5.751 1.00 80.62 175 ALA A C 1
ATOM 1414 O O . ALA A 1 175 ? -23.382 4.789 5.206 1.00 80.62 175 ALA A O 1
ATOM 1415 N N . SER A 1 176 ? -22.436 6.828 5.058 1.00 77.25 176 SER A N 1
ATOM 1416 C CA . SER A 1 176 ? -22.371 6.857 3.592 1.00 77.25 176 SER A CA 1
ATOM 1417 C C . SER A 1 176 ? -21.308 5.925 3.015 1.00 77.25 176 SER A C 1
ATOM 1419 O O . SER A 1 176 ? -21.372 5.604 1.828 1.00 77.25 176 SER A O 1
ATOM 1421 N N . VAL A 1 177 ? -20.341 5.488 3.831 1.00 68.81 177 VAL A N 1
ATOM 1422 C CA . VAL A 1 177 ? -19.277 4.583 3.404 1.00 68.81 177 VAL A CA 1
ATOM 1423 C C . VAL A 1 177 ? -19.874 3.191 3.181 1.00 68.81 177 VAL A C 1
ATOM 1425 O O . VAL A 1 177 ? -20.363 2.583 4.133 1.00 68.81 177 VAL A O 1
ATOM 1428 N N . PRO A 1 178 ? -19.849 2.656 1.945 1.00 64.44 178 PRO A N 1
ATOM 1429 C CA . PRO A 1 178 ? -20.391 1.335 1.669 1.00 64.44 178 PRO A CA 1
ATOM 1430 C C . PRO A 1 178 ? -19.770 0.243 2.546 1.00 64.44 178 PRO A C 1
ATOM 1432 O O . PRO A 1 178 ? -18.552 0.137 2.679 1.00 64.44 178 PRO A O 1
ATOM 1435 N N . ASN A 1 179 ? -20.629 -0.621 3.089 1.00 53.19 179 ASN A N 1
ATOM 1436 C CA . ASN A 1 179 ? -20.256 -1.724 3.985 1.00 53.19 179 ASN A CA 1
ATOM 1437 C C . ASN A 1 179 ? -19.442 -2.844 3.300 1.00 53.19 179 ASN A C 1
ATOM 1439 O O . ASN A 1 179 ? -19.020 -3.797 3.965 1.00 53.19 179 ASN A O 1
ATOM 1443 N N . ASP A 1 180 ? -19.313 -2.773 1.974 1.00 47.41 180 ASP A N 1
ATOM 1444 C CA . ASP A 1 180 ? -18.596 -3.674 1.072 1.00 47.41 180 ASP A CA 1
ATOM 1445 C C . ASP A 1 180 ? -17.369 -3.020 0.417 1.00 47.41 180 ASP A C 1
ATOM 1447 O O . ASP A 1 180 ? -16.606 -3.712 -0.261 1.00 47.41 180 ASP A O 1
ATOM 1451 N N . LEU A 1 181 ? -17.136 -1.719 0.633 1.00 47.91 181 LEU A N 1
ATOM 1452 C CA . LEU A 1 181 ? -15.865 -1.120 0.255 1.00 47.91 181 LEU A CA 1
ATOM 1453 C C . LEU A 1 181 ? -14.782 -1.626 1.210 1.00 47.91 181 LEU A C 1
ATOM 1455 O O . LEU A 1 181 ? -14.781 -1.336 2.408 1.00 47.91 181 LEU A O 1
ATOM 1459 N N . ASP A 1 182 ? -13.811 -2.340 0.643 1.00 48.78 182 ASP A N 1
ATOM 1460 C CA . ASP A 1 182 ? -12.470 -2.469 1.203 1.00 48.78 182 ASP A CA 1
ATOM 1461 C C . ASP A 1 182 ? -11.858 -1.054 1.222 1.00 48.78 182 ASP A C 1
ATOM 1463 O O . ASP A 1 182 ? -11.240 -0.585 0.270 1.00 48.78 182 ASP A O 1
ATOM 1467 N N . PHE A 1 183 ? -12.194 -0.297 2.267 1.00 40.91 183 PHE A N 1
ATOM 1468 C CA . PHE A 1 183 ? -11.953 1.136 2.358 1.00 40.91 183 PHE A CA 1
ATOM 1469 C C . PHE A 1 183 ? -10.472 1.424 2.567 1.00 40.91 183 PHE A C 1
ATOM 1471 O O . PHE A 1 183 ? -10.018 1.492 3.706 1.00 40.91 183 PHE A O 1
ATOM 1478 N N . ILE A 1 184 ? -9.722 1.599 1.479 1.00 44.22 184 ILE A N 1
ATOM 1479 C CA . ILE A 1 184 ? -8.402 2.225 1.509 1.00 44.22 184 ILE A CA 1
ATOM 1480 C C . ILE A 1 184 ? -8.141 3.035 0.215 1.00 44.22 184 ILE A C 1
ATOM 1482 O O . ILE A 1 184 ? -7.058 2.984 -0.363 1.00 44.22 184 ILE A O 1
ATOM 1486 N N . THR A 1 185 ? -9.121 3.794 -0.288 1.00 39.03 185 THR A N 1
ATOM 1487 C CA . THR A 1 185 ? -8.826 4.880 -1.243 1.00 39.03 185 THR A CA 1
ATOM 1488 C C . THR A 1 185 ? -8.476 6.126 -0.454 1.00 39.03 185 THR A C 1
ATOM 1490 O O . THR A 1 185 ? -9.370 6.829 0.016 1.00 39.03 185 THR A O 1
ATOM 1493 N N . PHE A 1 186 ? -7.182 6.375 -0.293 1.00 43.97 186 PHE A N 1
ATOM 1494 C CA . PHE A 1 186 ? -6.704 7.582 0.362 1.00 43.97 186 PHE A CA 1
ATOM 1495 C C . PHE A 1 186 ? -6.635 8.727 -0.644 1.00 43.97 186 PHE A C 1
ATOM 1497 O O . PHE A 1 186 ? -6.097 8.585 -1.749 1.00 43.97 186 PHE A O 1
ATOM 1504 N N . LEU A 1 187 ? -7.264 9.844 -0.284 1.00 29.84 187 LEU A N 1
ATOM 1505 C CA . LEU A 1 187 ? -7.170 11.090 -1.036 1.00 29.84 187 LEU A CA 1
ATOM 1506 C C . LEU A 1 187 ? -5.691 11.501 -1.071 1.00 29.84 187 LEU A C 1
ATOM 1508 O O . LEU A 1 187 ? -4.930 11.141 -0.176 1.00 29.84 187 LEU A O 1
ATOM 1512 N N . PRO A 1 188 ? -5.228 12.229 -2.101 1.00 32.12 188 PRO A N 1
ATOM 1513 C CA . PRO A 1 188 ? -3.826 12.606 -2.172 1.00 32.12 188 PRO A CA 1
ATOM 1514 C C . PRO A 1 188 ? -3.447 13.344 -0.887 1.00 32.12 188 PRO A C 1
ATOM 1516 O O . PRO A 1 188 ? -4.020 14.398 -0.599 1.00 32.12 188 PRO A O 1
ATOM 1519 N N . VAL A 1 189 ? -2.475 12.800 -0.139 1.00 34.47 189 VAL A N 1
ATOM 1520 C CA . VAL A 1 189 ? -1.779 13.524 0.927 1.00 34.47 189 VAL A CA 1
ATOM 1521 C C . VAL A 1 189 ? -1.457 14.891 0.347 1.00 34.47 189 VAL A C 1
ATOM 1523 O O . VAL A 1 189 ? -0.677 15.006 -0.603 1.00 34.47 189 VAL A O 1
ATOM 1526 N N . LYS A 1 190 ? -2.117 15.932 0.865 1.00 31.44 190 LYS A N 1
ATOM 1527 C CA . LYS A 1 190 ? -1.794 17.310 0.518 1.00 31.44 190 LYS A CA 1
ATOM 1528 C C . LYS A 1 190 ? -0.315 17.442 0.856 1.00 31.44 190 LYS A C 1
ATOM 1530 O O . LYS A 1 190 ? 0.044 17.393 2.030 1.00 31.44 190 LYS A O 1
ATOM 1535 N N . CYS A 1 191 ? 0.547 17.561 -0.154 1.00 31.56 191 CYS A N 1
ATOM 1536 C CA . CYS A 1 191 ? 1.913 18.018 0.044 1.00 31.56 191 CYS A CA 1
ATOM 1537 C C . CYS A 1 191 ? 1.804 19.458 0.553 1.00 31.56 191 CYS A C 1
ATOM 1539 O O . CYS A 1 191 ? 1.900 20.403 -0.222 1.00 31.56 191 CYS A O 1
ATOM 1541 N N . THR A 1 192 ? 1.498 19.644 1.837 1.00 26.12 192 THR A N 1
ATOM 1542 C CA . THR A 1 192 ? 1.613 20.942 2.482 1.00 26.12 192 THR A CA 1
ATOM 1543 C C . THR A 1 192 ? 3.061 21.352 2.320 1.00 26.12 192 THR A C 1
ATOM 1545 O O . THR A 1 192 ? 3.964 20.661 2.788 1.00 26.12 192 THR A O 1
ATOM 1548 N N . GLU A 1 193 ? 3.247 22.426 1.559 1.00 28.50 193 GLU A N 1
ATOM 1549 C CA . GLU A 1 193 ? 4.512 23.064 1.237 1.00 28.50 193 GLU A CA 1
ATOM 1550 C C . GLU A 1 193 ? 5.336 23.296 2.506 1.00 28.50 193 GLU A C 1
ATOM 1552 O O . GLU A 1 193 ? 5.238 24.331 3.160 1.00 28.50 193 GLU A O 1
ATOM 1557 N N . LEU A 1 194 ? 6.190 22.341 2.856 1.00 30.75 194 LEU A N 1
ATOM 1558 C CA . LEU A 1 194 ? 7.255 22.561 3.816 1.00 30.75 194 LEU A CA 1
ATOM 1559 C C . LEU A 1 194 ? 8.542 22.703 3.014 1.00 30.75 194 LEU A C 1
ATOM 1561 O O . LEU A 1 194 ? 9.202 21.738 2.634 1.00 30.75 194 LEU A O 1
ATOM 1565 N N . LYS A 1 195 ? 8.853 23.963 2.695 1.00 28.50 195 LYS A N 1
ATOM 1566 C CA . LYS A 1 195 ? 10.152 24.379 2.168 1.00 28.50 195 LYS A CA 1
ATOM 1567 C C . LYS A 1 195 ? 11.245 23.839 3.098 1.00 28.50 195 LYS A C 1
ATOM 1569 O O . LYS A 1 195 ? 11.332 24.296 4.233 1.00 28.50 195 LYS A O 1
ATOM 1574 N N . GLY A 1 196 ? 12.105 22.940 2.610 1.00 28.94 196 GLY A N 1
ATOM 1575 C CA . GLY A 1 196 ? 13.435 22.782 3.212 1.00 28.94 196 GLY A CA 1
ATOM 1576 C C . GLY A 1 196 ? 14.009 21.388 3.469 1.00 28.94 196 GLY A C 1
ATOM 1577 O O . GLY A 1 196 ? 14.840 21.291 4.366 1.00 28.94 196 GLY A O 1
ATOM 1578 N N . SER A 1 197 ? 13.697 20.331 2.711 1.00 30.00 197 SER A N 1
ATOM 1579 C CA . SER A 1 197 ? 14.610 19.171 2.684 1.00 30.00 197 SER A CA 1
ATOM 1580 C C . SER A 1 197 ? 14.660 18.453 1.330 1.00 30.00 197 SER A C 1
ATOM 1582 O O . SER A 1 197 ? 13.649 18.204 0.680 1.00 30.00 197 SER A O 1
ATOM 1584 N N . ASN A 1 198 ? 15.881 18.136 0.883 1.00 30.67 198 ASN A N 1
ATOM 1585 C CA . ASN A 1 198 ? 16.181 17.497 -0.408 1.00 30.67 198 ASN A CA 1
ATOM 1586 C C . ASN A 1 198 ? 16.126 15.956 -0.338 1.00 30.67 198 ASN A C 1
ATOM 1588 O O . ASN A 1 198 ? 16.731 15.279 -1.166 1.00 30.67 198 ASN A O 1
ATOM 1592 N N . GLN A 1 199 ? 15.462 15.386 0.672 1.00 32.09 199 GLN A N 1
ATOM 1593 C CA . GLN A 1 199 ? 15.409 13.941 0.906 1.00 32.09 199 GLN A CA 1
ATOM 1594 C C . GLN A 1 199 ? 13.960 13.508 1.149 1.00 32.09 199 GLN A C 1
ATOM 1596 O O . GLN A 1 199 ? 13.396 13.748 2.218 1.00 32.09 199 GLN A O 1
ATOM 1601 N N . ALA A 1 200 ? 13.369 12.867 0.140 1.00 36.06 200 ALA A N 1
ATOM 1602 C CA . ALA A 1 200 ? 12.057 12.238 0.219 1.00 36.06 200 ALA A CA 1
ATOM 1603 C C . ALA A 1 200 ? 12.237 10.724 0.368 1.00 36.06 200 ALA A C 1
ATOM 1605 O O . ALA A 1 200 ? 12.907 10.100 -0.458 1.00 36.06 200 ALA A O 1
ATOM 1606 N N . LEU A 1 201 ? 11.637 10.131 1.403 1.00 38.09 201 LEU A N 1
ATOM 1607 C CA . LEU A 1 201 ? 11.486 8.683 1.485 1.00 38.09 201 LEU A CA 1
ATOM 1608 C C . LEU A 1 201 ? 10.058 8.331 1.078 1.00 38.09 201 LEU A C 1
ATOM 1610 O O . LEU A 1 201 ? 9.086 8.737 1.719 1.00 38.09 201 LEU A O 1
ATOM 1614 N N . GLN A 1 202 ? 9.943 7.578 -0.010 1.00 42.16 202 GLN A N 1
ATOM 1615 C CA . GLN A 1 202 ? 8.664 7.084 -0.489 1.00 42.16 202 GLN A CA 1
ATOM 1616 C C . GLN A 1 202 ? 8.422 5.686 0.075 1.00 42.16 202 GLN A C 1
ATOM 1618 O O . GLN A 1 202 ? 9.145 4.740 -0.245 1.00 42.16 202 GLN A O 1
ATOM 1623 N N . VAL A 1 203 ? 7.380 5.553 0.893 1.00 40.47 203 VAL A N 1
ATOM 1624 C CA . VAL A 1 203 ? 6.844 4.248 1.275 1.00 40.47 203 VAL A CA 1
ATOM 1625 C C . VAL A 1 203 ? 5.628 4.026 0.400 1.00 40.47 203 VAL A C 1
ATOM 1627 O O . VAL A 1 203 ? 4.568 4.616 0.601 1.00 40.47 203 VAL A O 1
ATOM 1630 N N . MET A 1 204 ? 5.807 3.198 -0.621 1.00 39.22 204 MET A N 1
ATOM 1631 C CA . MET A 1 204 ? 4.688 2.753 -1.427 1.00 39.22 204 MET A CA 1
ATOM 1632 C C . MET A 1 204 ? 4.122 1.484 -0.832 1.00 39.22 204 MET A C 1
ATOM 1634 O O . MET A 1 204 ? 4.844 0.495 -0.685 1.00 39.22 204 MET A O 1
ATOM 1638 N N . ASN A 1 205 ? 2.829 1.502 -0.544 1.00 35.56 205 ASN A N 1
ATOM 1639 C CA . ASN A 1 205 ? 2.120 0.303 -0.168 1.00 35.56 205 ASN A CA 1
ATOM 1640 C C . ASN A 1 205 ? 0.995 0.045 -1.160 1.00 35.56 205 ASN A C 1
ATOM 1642 O O . ASN A 1 205 ? 0.142 0.897 -1.394 1.00 35.56 205 ASN A O 1
ATOM 1646 N N . ARG A 1 206 ? 0.981 -1.146 -1.752 1.00 42.53 206 ARG A N 1
ATOM 1647 C CA . ARG A 1 206 ? -0.204 -1.606 -2.470 1.00 42.53 206 ARG A CA 1
ATOM 1648 C C . ARG A 1 206 ? -1.135 -2.223 -1.449 1.00 42.53 206 ARG A C 1
ATOM 1650 O O . ARG A 1 206 ? -1.102 -3.426 -1.224 1.00 42.53 206 ARG A O 1
ATOM 1657 N N . SER A 1 207 ? -1.966 -1.380 -0.854 1.00 36.47 207 SER A N 1
ATOM 1658 C CA . SER A 1 207 ? -2.935 -1.781 0.160 1.00 36.47 207 SER A CA 1
ATOM 1659 C C . SER A 1 207 ? -4.149 -2.528 -0.400 1.00 36.47 207 SER A C 1
ATOM 1661 O O . SER A 1 207 ? -5.166 -2.571 0.268 1.00 36.47 207 SER A O 1
ATOM 1663 N N . GLU A 1 208 ? -4.079 -3.127 -1.588 1.00 39.53 208 GLU A N 1
ATOM 1664 C CA . GLU A 1 208 ? -5.194 -3.903 -2.143 1.00 39.53 208 GLU A CA 1
ATOM 1665 C C . GLU A 1 208 ?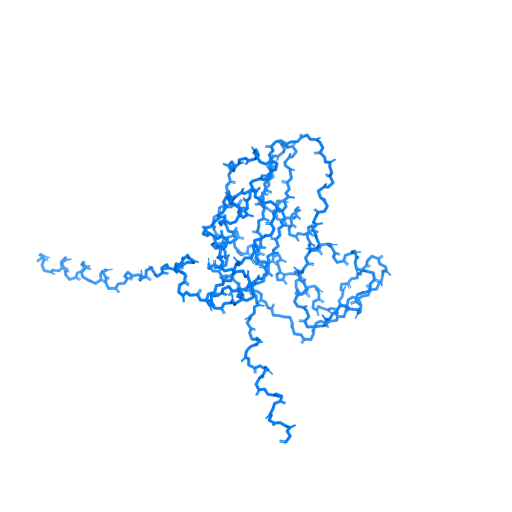 -4.715 -5.275 -2.619 1.00 39.53 208 GLU A C 1
ATOM 1667 O O . GLU A 1 208 ? -4.901 -5.680 -3.766 1.00 39.53 208 GLU A O 1
ATOM 1672 N N . ILE A 1 209 ? -4.090 -6.016 -1.701 1.00 29.70 209 ILE A N 1
ATOM 1673 C CA . ILE A 1 209 ? -3.933 -7.470 -1.816 1.00 29.70 209 ILE A CA 1
ATOM 1674 C C . ILE A 1 209 ? -5.155 -8.158 -1.187 1.00 29.70 209 ILE A C 1
ATOM 1676 O O . ILE A 1 209 ? -5.007 -9.093 -0.418 1.00 29.70 209 ILE A O 1
ATOM 1680 N N . ILE A 1 210 ? -6.376 -7.712 -1.507 1.00 26.91 210 ILE A N 1
ATOM 1681 C CA . ILE A 1 210 ? -7.579 -8.560 -1.539 1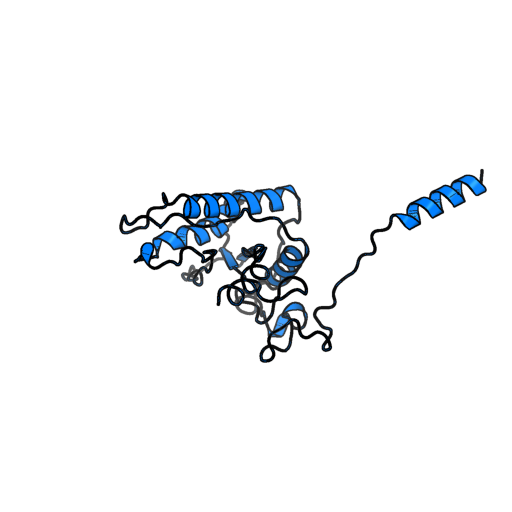.00 26.91 210 ILE A CA 1
ATOM 1682 C C . ILE A 1 210 ? -8.507 -8.044 -2.647 1.00 26.91 210 ILE A C 1
ATOM 1684 O O . ILE A 1 210 ? -9.418 -7.265 -2.432 1.00 26.91 210 ILE A O 1
ATOM 1688 N N . LYS A 1 211 ? -8.381 -8.625 -3.840 1.00 27.97 211 LYS A N 1
ATOM 1689 C CA . LYS A 1 211 ? -9.570 -9.170 -4.513 1.00 27.97 211 LYS A CA 1
ATOM 1690 C C . LYS A 1 211 ? -9.506 -10.686 -4.441 1.00 27.97 211 LYS A C 1
ATOM 1692 O O . LYS A 1 211 ? -9.415 -11.369 -5.459 1.00 27.97 211 LYS A O 1
ATOM 1697 N N . MET A 1 212 ? -9.555 -11.238 -3.228 1.00 25.89 212 MET A N 1
ATOM 1698 C CA . MET A 1 212 ? -9.848 -12.658 -3.059 1.00 25.89 212 MET A CA 1
ATOM 1699 C C . MET A 1 212 ? -11.357 -12.827 -2.853 1.00 25.89 212 MET A C 1
ATOM 1701 O O . MET A 1 212 ? -11.876 -12.717 -1.742 1.00 25.89 212 MET A O 1
ATOM 1705 N N . ILE A 1 213 ? -12.017 -13.178 -3.965 1.00 24.92 213 ILE A N 1
ATOM 1706 C CA . ILE A 1 213 ? -13.427 -13.573 -4.158 1.00 24.92 213 ILE A CA 1
ATOM 1707 C C . ILE A 1 213 ? -14.420 -12.436 -4.484 1.00 24.92 213 ILE A C 1
ATOM 1709 O O . ILE A 1 213 ? -15.419 -12.261 -3.799 1.00 24.92 213 ILE A O 1
ATOM 1713 N N . GLU A 1 214 ? -14.233 -11.789 -5.638 1.00 25.86 214 GLU A N 1
ATOM 1714 C CA . GLU A 1 214 ? -15.338 -11.206 -6.434 1.00 25.86 214 GLU A CA 1
ATOM 1715 C C . GLU A 1 214 ? -15.511 -11.902 -7.801 1.00 25.86 214 GLU A C 1
ATOM 1717 O O . GLU A 1 214 ? -16.025 -11.340 -8.763 1.00 25.86 214 GLU A O 1
ATOM 1722 N N . LYS A 1 215 ? -15.112 -13.177 -7.906 1.00 25.56 215 LYS A N 1
ATOM 1723 C CA . LYS A 1 215 ? -15.463 -14.035 -9.055 1.00 25.56 215 LYS A CA 1
ATOM 1724 C C . LYS A 1 215 ? -16.260 -15.296 -8.708 1.00 25.56 215 LYS A C 1
ATOM 1726 O O . LYS A 1 215 ? -16.478 -16.117 -9.586 1.00 25.56 215 LYS A O 1
ATOM 1731 N N . LEU A 1 216 ? -16.774 -15.426 -7.478 1.00 26.94 216 LEU A N 1
ATOM 1732 C CA . LEU A 1 216 ? -17.711 -16.513 -7.128 1.00 26.94 216 LEU A CA 1
ATOM 1733 C C . LEU A 1 216 ? -19.056 -16.064 -6.531 1.00 26.94 216 LEU A C 1
ATOM 1735 O O . LEU A 1 216 ? -19.840 -16.915 -6.136 1.00 26.94 216 LEU A O 1
ATOM 1739 N N . TRP A 1 217 ? -19.382 -14.766 -6.529 1.00 24.44 217 TRP A N 1
ATOM 1740 C CA . TRP A 1 217 ? -20.751 -14.303 -6.217 1.00 24.44 217 TRP A CA 1
ATOM 1741 C C . TRP A 1 217 ? -21.404 -13.438 -7.305 1.00 24.44 217 TRP A C 1
ATOM 1743 O O . TRP A 1 217 ? -22.617 -13.253 -7.287 1.00 24.44 217 TRP A O 1
ATOM 1753 N N . ALA A 1 218 ? -20.666 -13.059 -8.355 1.00 25.02 218 ALA A N 1
ATOM 1754 C CA . ALA A 1 218 ? -21.263 -12.574 -9.604 1.00 25.02 218 ALA A CA 1
ATOM 1755 C C . ALA A 1 218 ? -21.919 -13.697 -10.451 1.00 25.02 218 ALA A C 1
ATOM 1757 O O . ALA A 1 218 ? -22.492 -13.412 -11.494 1.00 25.02 218 ALA A O 1
ATOM 1758 N N . TYR A 1 219 ? -21.873 -14.963 -10.002 1.00 26.22 219 TYR A N 1
ATOM 1759 C CA . TYR A 1 219 ? -22.477 -16.124 -10.682 1.00 26.22 219 TYR A CA 1
ATOM 1760 C C . TYR A 1 219 ? -23.707 -16.712 -9.952 1.00 26.22 219 TYR A C 1
ATOM 1762 O O . TYR A 1 219 ? -24.250 -17.727 -10.370 1.00 26.22 219 TYR A O 1
ATOM 1770 N N . ARG A 1 220 ? -24.203 -16.084 -8.874 1.00 27.62 220 ARG A N 1
ATOM 1771 C CA . ARG A 1 220 ? -25.415 -16.554 -8.163 1.00 27.62 220 ARG A CA 1
ATOM 1772 C C . ARG A 1 220 ? -26.497 -15.482 -8.000 1.00 27.62 220 ARG A C 1
ATOM 1774 O O . ARG A 1 220 ? -27.229 -15.487 -7.022 1.00 27.62 220 ARG A O 1
ATOM 1781 N N . ARG A 1 221 ? -26.593 -14.576 -8.980 1.00 28.89 221 ARG A N 1
ATOM 1782 C CA . ARG A 1 221 ? -27.761 -13.701 -9.199 1.00 28.89 221 ARG A CA 1
ATOM 1783 C C . ARG A 1 221 ? -28.575 -14.039 -10.460 1.00 28.89 221 ARG A C 1
ATOM 1785 O O . ARG A 1 221 ? -29.555 -13.365 -10.709 1.00 28.89 221 ARG A O 1
ATOM 1792 N N . ASN A 1 222 ? -28.229 -15.117 -11.175 1.00 32.03 222 ASN A N 1
ATOM 1793 C CA . ASN A 1 222 ? -29.007 -15.650 -12.311 1.00 32.03 222 ASN A CA 1
ATOM 1794 C C . ASN A 1 222 ? -29.482 -17.103 -12.077 1.00 32.03 222 ASN A C 1
ATOM 1796 O O . ASN A 1 222 ? -29.661 -17.856 -13.025 1.00 32.03 222 ASN A O 1
ATOM 1800 N N . ALA A 1 223 ? -29.609 -17.536 -10.818 1.00 32.59 223 ALA A N 1
ATOM 1801 C CA . ALA A 1 223 ? -30.117 -18.872 -10.466 1.00 32.59 223 ALA A CA 1
ATOM 1802 C C . ALA A 1 223 ? -31.180 -18.812 -9.354 1.00 32.59 223 ALA A C 1
ATOM 1804 O O . ALA A 1 223 ? -31.307 -19.732 -8.550 1.00 32.59 223 ALA A O 1
ATOM 1805 N N . ALA A 1 224 ? -31.886 -17.686 -9.284 1.00 36.09 224 ALA A N 1
ATOM 1806 C CA . ALA A 1 224 ? -33.094 -17.499 -8.497 1.00 36.09 224 ALA A CA 1
ATOM 1807 C C . ALA A 1 224 ? -34.015 -16.548 -9.276 1.00 36.09 224 ALA A C 1
ATOM 1809 O O . ALA A 1 224 ? -34.305 -15.452 -8.814 1.00 36.09 224 ALA A O 1
ATOM 1810 N N . ASP A 1 225 ? -34.349 -16.984 -10.491 1.00 37.50 225 ASP A N 1
ATOM 1811 C CA . ASP A 1 225 ? -35.638 -16.801 -11.163 1.00 37.50 225 ASP A CA 1
ATOM 1812 C C . ASP A 1 225 ? -36.054 -18.197 -11.657 1.00 37.50 225 ASP A C 1
ATOM 1814 O O . ASP A 1 225 ? -35.157 -18.916 -12.169 1.00 37.50 225 ASP A O 1
#

Foldseek 3Di:
DVVVVVVVVVVVVVPPPPPDDDDQAPQVDPLADPVLSHFCLVPVCVQFAAVVNDAADPDADDPDPVLQVVLLCLLQVLLVCLQVQADAALVRDTAHHAPDGDRFDDDPLLVVLQRSNQNNNGQDDTRAHGDPVGSDFAWDKFKDFDPPDDDDSVNVCCNGSVVQSNCSNVDPDSHPPDSPPPPRPGDRPPPPDDPDGSDMRIDIDRSPNDPPDPVPPVPPPPPPD

InterPro domains:
  IPR002413 Venom allergen 5-like [PR00838] (62-78)
  IPR002413 Venom allergen 5-like [PR00838] (78-98)
  IPR002413 Venom allergen 5-like [PR00838] (104-122)
  IPR014044 CAP domain [PF00188] (72-133)
  IPR014044 CAP domain [SM00198] (66-214)
  IPR035940 CAP superfamily [G3DSA:3.40.33.10] (18-186)
  IPR035940 CAP superfamily [SSF55797] (33-171)